Protein AF-A0A7H0VIJ6-F1 (afdb_monomer_lite)

pLDDT: mean 88.44, std 11.98, range [42.91, 98.0]

Organism: NCBI:txid2761580

InterPro domains:
  IPR023198 Phosphoglycolate phosphatase-like, domain 2 [G3DSA:1.10.150.240] (18-83)
  IPR023214 HAD superfamily [G3DSA:3.40.50.1000] (10-163)
  IPR036412 HAD-like superfamily [SSF56784] (1-146)

Sequence (219 aa):
MTRLTIFSLDTVIRYSETNLRKLLFQLISEREGISMESDPAPEIRNFQALLNHIFQKEIKKELSEENLAAYQKAFKKAVKKNYLDDEDAFEVRPGVQSLFGQMEKEKKWKFGIASDLWEEATQFLLQACGVFSKDKLTICAETAPDRNAQMEILVSRAQKKDQGLKIYIVCLNGEKPELKRDFKIIRPKASDKESNYYVYPRFNELFKIKKKNKKRSSK

Foldseek 3Di:
DFEEEEEELCLFKPADLVVLVVLLQVVCCVPQVDHDPDQPCPPQLQPVLSVQCCCVPPVVHGQDPVNVVVSLVSSLVSLVVVCVVPVNNMEGAACNQVLQVVQVVDPRYAYEYEYSHDDSNSVVRCVSNPNDDDRYHYFGSVRDVDRLRSVVVSVVVSDDPPDDYEYEYEDEPPDDRDYPDDYHYQYFDADPVDNSHGHHDHNCVRVVPDPPPPPPPDD

Secondary structure (DSSP, 8-state):
-EEEEEEEGGGTEE--HHHHHHHHHHHHHHHH----SS-S-TT---HHHHHHHHIIIII-S---HHHHHHHHHHHHHHHHHHHHH-GGGSEEPTTHHHHHHHHTT-TTEEEEEE-SS-HHHHHHHHHHTT---SS-EEE-GGGSSSHHHHHHHHHHHH-BTTB-EEEEEE--TT-----SS-EEEE-PEEETTEEEEEEPPPHHHHTT-----------

Structure (mmCIF, N/CA/C/O backbone):
data_AF-A0A7H0VIJ6-F1
#
_entry.id   AF-A0A7H0VIJ6-F1
#
loop_
_atom_site.group_PDB
_atom_site.id
_atom_site.type_symbol
_atom_site.label_atom_id
_atom_site.label_alt_id
_atom_site.label_comp_id
_atom_site.label_asym_id
_atom_site.label_entity_id
_atom_site.label_seq_id
_atom_site.pdbx_PDB_ins_code
_atom_site.Cartn_x
_atom_site.Cartn_y
_atom_site.Cartn_z
_atom_site.occupancy
_atom_site.B_iso_or_equiv
_atom_site.auth_seq_id
_atom_site.auth_comp_id
_atom_site.auth_asym_id
_atom_site.auth_atom_id
_atom_site.pdbx_PDB_model_num
ATOM 1 N N . MET A 1 1 ? -7.109 3.597 27.516 1.00 84.25 1 MET A N 1
ATOM 2 C CA . MET A 1 1 ? -6.317 2.871 26.505 1.00 84.25 1 MET A CA 1
ATOM 3 C C . MET A 1 1 ? -6.916 3.114 25.125 1.00 84.25 1 MET A C 1
ATOM 5 O O . MET A 1 1 ? -8.112 2.894 24.951 1.00 84.25 1 MET A O 1
ATOM 9 N N . THR A 1 2 ? -6.117 3.646 24.199 1.00 91.06 2 THR A N 1
ATOM 10 C CA . THR A 1 2 ? -6.459 3.801 22.770 1.00 91.06 2 THR A CA 1
ATOM 11 C C . THR A 1 2 ? -6.176 2.494 22.046 1.00 91.06 2 THR A C 1
ATOM 13 O O . THR A 1 2 ? -5.306 1.732 22.468 1.00 91.06 2 THR A O 1
ATOM 16 N N . ARG A 1 3 ? -6.889 2.231 20.956 1.00 94.31 3 ARG A N 1
ATOM 17 C CA . ARG A 1 3 ? -6.595 1.131 20.038 1.00 94.31 3 ARG A CA 1
ATOM 18 C C . ARG A 1 3 ? -6.216 1.695 18.678 1.00 94.31 3 ARG A C 1
ATOM 20 O O . ARG A 1 3 ? -6.838 2.657 18.238 1.00 94.31 3 ARG A O 1
ATOM 27 N N . LEU A 1 4 ? -5.212 1.099 18.050 1.00 96.00 4 LEU A N 1
ATOM 28 C CA . LEU A 1 4 ? -4.840 1.355 16.665 1.00 96.00 4 LEU A CA 1
ATOM 29 C C . LEU A 1 4 ? -4.929 0.043 15.892 1.00 96.00 4 LEU A C 1
ATOM 31 O O . LEU A 1 4 ? -4.354 -0.955 16.323 1.00 96.00 4 LEU A O 1
ATOM 35 N N . THR A 1 5 ? -5.623 0.055 14.760 1.00 96.69 5 THR A N 1
ATOM 36 C CA . THR A 1 5 ? -5.584 -1.040 13.787 1.00 96.69 5 THR A CA 1
ATOM 37 C C . THR A 1 5 ? -4.904 -0.566 12.511 1.00 96.69 5 THR A C 1
ATOM 39 O O . THR A 1 5 ? -5.356 0.392 11.892 1.00 96.69 5 THR A O 1
ATOM 42 N N . ILE A 1 6 ? -3.814 -1.221 12.133 1.00 97.44 6 ILE A N 1
ATOM 43 C CA . ILE A 1 6 ? -3.060 -0.935 10.914 1.00 97.44 6 ILE A CA 1
ATOM 44 C C . ILE A 1 6 ? -3.367 -2.031 9.901 1.00 97.44 6 ILE A C 1
ATOM 46 O O . ILE A 1 6 ? -3.278 -3.206 10.243 1.00 97.44 6 ILE A O 1
ATOM 50 N N . PHE A 1 7 ? -3.730 -1.651 8.682 1.00 96.50 7 PHE A N 1
ATOM 51 C CA . PHE A 1 7 ? -4.006 -2.563 7.577 1.00 96.50 7 PHE A CA 1
ATOM 52 C C . PHE A 1 7 ? -2.908 -2.437 6.522 1.00 96.50 7 PHE A C 1
ATOM 54 O O . PHE A 1 7 ? -2.634 -1.327 6.068 1.00 96.50 7 PHE A O 1
ATOM 61 N N . SER A 1 8 ? -2.315 -3.546 6.086 1.00 95.19 8 SER A N 1
ATOM 62 C CA . SER A 1 8 ? -1.605 -3.558 4.799 1.00 95.19 8 SER A CA 1
ATOM 63 C C . SER A 1 8 ? -2.627 -3.319 3.675 1.00 95.19 8 SER A C 1
ATOM 65 O O . SER A 1 8 ? -3.755 -3.819 3.767 1.00 95.19 8 SER A O 1
ATOM 67 N N . LEU A 1 9 ? -2.286 -2.552 2.631 1.00 95.19 9 LEU A N 1
ATOM 68 C CA . LEU A 1 9 ? -3.230 -2.234 1.542 1.00 95.19 9 LEU A CA 1
ATOM 69 C C . LEU A 1 9 ? -3.827 -3.497 0.899 1.00 95.19 9 LEU A C 1
ATOM 71 O O . LEU A 1 9 ? -5.027 -3.539 0.638 1.00 95.19 9 LEU A O 1
ATOM 75 N N . ASP A 1 10 ? -3.019 -4.541 0.723 1.00 91.88 10 ASP A N 1
ATOM 76 C CA . ASP A 1 10 ? -3.413 -5.853 0.190 1.00 91.88 10 ASP A CA 1
ATOM 77 C C . ASP A 1 10 ? -4.420 -6.616 1.066 1.00 91.88 10 ASP A C 1
ATOM 79 O O . ASP A 1 10 ? -5.015 -7.597 0.620 1.00 91.88 10 ASP A O 1
ATOM 83 N N . THR A 1 11 ? -4.670 -6.171 2.299 1.00 92.69 11 THR A N 1
ATOM 84 C CA . THR A 1 11 ? -5.756 -6.672 3.155 1.00 92.69 11 THR A CA 1
ATOM 85 C C . THR A 1 11 ? -7.039 -5.858 3.011 1.00 92.69 11 THR A C 1
ATOM 87 O O . THR A 1 11 ? -8.077 -6.264 3.523 1.00 92.69 11 THR A O 1
ATOM 90 N N . VAL A 1 12 ? -6.993 -4.720 2.324 1.00 94.06 12 VAL A N 1
ATOM 91 C CA . VAL A 1 12 ? -8.126 -3.812 2.096 1.00 94.06 12 VAL A CA 1
ATOM 92 C C . VAL A 1 12 ? -8.637 -3.977 0.671 1.00 94.06 12 VAL A C 1
ATOM 94 O O . VAL A 1 12 ? -9.836 -4.160 0.469 1.00 94.06 12 VAL A O 1
ATOM 97 N N . ILE A 1 13 ? -7.719 -3.962 -0.294 1.00 93.19 13 ILE A N 1
ATOM 98 C CA . ILE A 1 13 ? -7.967 -4.128 -1.724 1.00 93.19 13 ILE A CA 1
ATOM 99 C C . ILE A 1 13 ? -7.254 -5.399 -2.188 1.00 93.19 13 ILE A C 1
ATOM 101 O O . ILE A 1 13 ? -6.086 -5.617 -1.870 1.00 93.19 13 ILE A O 1
ATOM 105 N N . ARG A 1 14 ? -7.951 -6.250 -2.935 1.00 90.12 14 ARG A N 1
ATOM 106 C CA . ARG A 1 14 ? -7.358 -7.347 -3.696 1.00 90.12 14 ARG A CA 1
ATOM 107 C C . ARG A 1 14 ? -6.701 -6.756 -4.939 1.00 90.12 14 ARG A C 1
ATOM 109 O O . ARG A 1 14 ? -7.362 -6.057 -5.695 1.00 90.12 14 ARG A O 1
ATOM 116 N N . TYR A 1 15 ? -5.424 -7.056 -5.141 1.00 90.12 15 TYR A N 1
ATOM 117 C CA . TYR A 1 15 ? -4.679 -6.722 -6.351 1.00 90.12 15 TYR A CA 1
ATOM 118 C C . TYR A 1 15 ? -3.536 -7.720 -6.557 1.00 90.12 15 TYR A C 1
ATOM 120 O O . TYR A 1 15 ? -3.105 -8.386 -5.613 1.00 90.12 15 TYR A O 1
ATOM 128 N N . SER A 1 16 ? -3.027 -7.809 -7.786 1.00 90.38 16 SER A N 1
ATOM 129 C CA . SER A 1 16 ? -1.817 -8.574 -8.104 1.00 90.38 16 SER A CA 1
ATOM 130 C C . SER A 1 16 ? -0.584 -7.678 -7.977 1.00 90.38 16 SER A C 1
ATOM 132 O O . SER A 1 16 ? -0.382 -6.784 -8.802 1.00 90.38 16 SER A O 1
ATOM 134 N N . GLU A 1 17 ? 0.253 -7.905 -6.955 1.00 90.62 17 GLU A N 1
ATOM 135 C CA . GLU A 1 17 ? 1.523 -7.172 -6.796 1.00 90.62 17 GLU A CA 1
ATOM 136 C C . GLU A 1 17 ? 2.413 -7.356 -8.033 1.00 90.62 17 GLU A C 1
ATOM 138 O O . GLU A 1 17 ? 2.972 -6.389 -8.543 1.00 90.62 17 GLU A O 1
ATOM 143 N N . THR A 1 18 ? 2.457 -8.572 -8.585 1.00 91.69 18 THR A N 1
ATOM 144 C CA . THR A 1 18 ? 3.180 -8.877 -9.823 1.00 91.69 18 THR A CA 1
ATOM 145 C C . THR A 1 18 ? 2.701 -8.022 -10.996 1.00 91.69 18 THR A C 1
ATOM 147 O O . THR A 1 18 ? 3.527 -7.501 -11.739 1.00 91.69 18 THR A O 1
ATOM 150 N N . ASN A 1 19 ? 1.388 -7.833 -11.167 1.00 92.62 19 ASN A N 1
ATOM 151 C CA . ASN A 1 19 ? 0.872 -6.995 -12.255 1.00 92.62 19 ASN A CA 1
ATOM 152 C C . ASN A 1 19 ? 1.215 -5.519 -12.028 1.00 92.62 19 ASN A C 1
ATOM 154 O O . ASN A 1 19 ? 1.652 -4.852 -12.959 1.00 92.62 19 ASN A O 1
ATOM 158 N N . LEU A 1 20 ? 1.095 -5.017 -10.795 1.00 95.00 20 LEU A N 1
ATOM 159 C CA . LEU A 1 20 ? 1.480 -3.638 -10.479 1.00 95.00 20 LEU A CA 1
ATOM 160 C C . LEU A 1 20 ? 2.973 -3.384 -10.725 1.00 95.00 20 LEU A C 1
ATOM 162 O O . LEU A 1 20 ? 3.330 -2.354 -11.292 1.00 95.00 20 LEU A O 1
ATOM 166 N N . ARG A 1 21 ? 3.845 -4.328 -10.364 1.00 95.94 21 ARG A N 1
ATOM 167 C CA . ARG A 1 21 ? 5.279 -4.240 -10.672 1.00 95.94 21 ARG A CA 1
ATOM 168 C C . ARG A 1 21 ? 5.540 -4.243 -12.175 1.00 95.94 21 ARG A C 1
ATOM 170 O O . ARG A 1 21 ? 6.302 -3.409 -12.650 1.00 95.94 21 ARG A O 1
ATOM 177 N N . LYS A 1 22 ? 4.844 -5.090 -12.945 1.00 95.12 22 LYS A N 1
ATOM 178 C CA . LYS A 1 22 ? 4.931 -5.076 -14.417 1.00 95.12 22 LYS A CA 1
ATOM 179 C C . LYS A 1 22 ? 4.585 -3.708 -15.005 1.00 95.12 22 LYS A C 1
ATOM 181 O O . LYS A 1 22 ? 5.292 -3.262 -15.900 1.00 95.12 22 LYS A O 1
ATOM 186 N N . LEU A 1 23 ? 3.567 -3.018 -14.482 1.00 95.81 23 LEU A N 1
ATOM 187 C CA . LEU A 1 23 ? 3.239 -1.656 -14.925 1.00 95.81 23 LEU A CA 1
ATOM 188 C C . LEU A 1 23 ? 4.392 -0.677 -14.662 1.00 95.81 23 LEU A C 1
ATOM 190 O O . LEU A 1 23 ? 4.718 0.131 -15.526 1.00 95.81 23 LEU A O 1
ATOM 194 N N . LEU A 1 24 ? 5.035 -0.751 -13.491 1.00 96.81 24 LEU A N 1
ATOM 195 C CA . LEU A 1 24 ? 6.213 0.072 -13.196 1.00 96.81 24 LEU A CA 1
ATOM 196 C C . LEU A 1 24 ? 7.368 -0.242 -14.157 1.00 96.81 24 LEU A C 1
ATOM 198 O O . LEU A 1 24 ? 8.011 0.669 -14.672 1.00 96.81 24 LEU A O 1
ATOM 202 N N . PHE A 1 25 ? 7.612 -1.523 -14.422 1.00 96.50 25 PHE A N 1
ATOM 203 C CA . PHE A 1 25 ? 8.710 -1.965 -15.277 1.00 96.50 25 PHE A CA 1
ATOM 204 C C . PHE A 1 25 ? 8.507 -1.585 -16.742 1.00 96.50 25 PHE A C 1
ATOM 206 O O . PHE A 1 25 ? 9.451 -1.143 -17.392 1.00 96.50 25 PHE A O 1
ATOM 213 N N . GLN A 1 26 ? 7.271 -1.659 -17.237 1.00 95.44 26 GLN A N 1
ATOM 214 C CA . GLN A 1 26 ? 6.906 -1.143 -18.555 1.00 95.44 26 GLN A CA 1
ATOM 215 C C . GLN A 1 26 ? 7.184 0.358 -18.660 1.00 95.44 26 GLN A C 1
ATOM 217 O O . GLN A 1 26 ? 7.812 0.791 -19.618 1.00 95.44 26 GLN A O 1
ATOM 222 N N . LEU A 1 27 ? 6.813 1.144 -17.645 1.00 95.69 27 LEU A N 1
ATOM 223 C CA . LEU A 1 27 ? 7.076 2.586 -17.639 1.00 95.69 27 LEU A CA 1
ATOM 224 C C . LEU A 1 27 ? 8.568 2.922 -17.654 1.00 95.69 27 LEU A C 1
ATOM 226 O O . LEU A 1 27 ? 8.968 3.877 -18.317 1.00 95.69 27 LEU A O 1
ATOM 230 N N . ILE A 1 28 ? 9.384 2.165 -16.920 1.00 95.56 28 ILE A N 1
ATOM 231 C CA . ILE A 1 28 ? 10.844 2.323 -16.940 1.00 95.56 28 ILE A CA 1
ATOM 232 C C . ILE A 1 28 ? 11.388 1.961 -18.325 1.00 95.56 28 ILE A C 1
ATOM 234 O O . ILE A 1 28 ? 12.204 2.700 -18.868 1.00 95.56 28 ILE A O 1
ATOM 238 N N . SER A 1 29 ? 10.891 0.883 -18.933 1.00 94.69 29 SER A N 1
ATOM 239 C CA . SER A 1 29 ? 11.299 0.478 -20.278 1.00 94.69 29 SER A CA 1
ATOM 240 C C . SER A 1 29 ? 10.965 1.525 -21.337 1.00 94.69 29 SER A C 1
ATOM 242 O O . SER A 1 29 ? 11.825 1.888 -22.135 1.00 94.69 29 SER A O 1
ATOM 244 N N . GLU A 1 30 ? 9.760 2.091 -21.289 1.00 94.31 30 GLU A N 1
ATOM 245 C CA . GLU A 1 30 ? 9.316 3.146 -22.205 1.00 94.31 30 GLU A CA 1
ATOM 246 C C . GLU A 1 30 ? 10.123 4.445 -22.063 1.00 94.31 30 GLU A C 1
ATOM 248 O O . GLU A 1 30 ? 10.333 5.153 -23.047 1.00 94.31 30 GLU A O 1
ATOM 253 N N . ARG A 1 31 ? 10.552 4.786 -20.843 1.00 94.12 31 ARG A N 1
ATOM 254 C CA . ARG A 1 31 ? 11.217 6.066 -20.546 1.00 94.12 31 ARG A CA 1
ATOM 255 C C . ARG A 1 31 ? 12.730 6.011 -20.671 1.00 94.12 31 ARG A C 1
ATOM 257 O O . ARG A 1 31 ? 13.328 6.966 -21.154 1.00 94.12 31 ARG A O 1
ATOM 264 N N . GLU A 1 32 ? 13.335 4.915 -20.231 1.00 94.00 32 GLU A N 1
ATOM 265 C CA . GLU A 1 32 ? 14.791 4.765 -20.158 1.00 94.00 32 GLU A CA 1
ATOM 266 C C . GLU A 1 32 ? 15.343 3.856 -21.262 1.00 94.00 32 GLU A C 1
ATOM 268 O O . GLU A 1 32 ? 16.558 3.766 -21.428 1.00 94.00 32 GLU A O 1
ATOM 273 N N . GLY A 1 33 ? 14.478 3.168 -22.017 1.00 90.12 33 GLY A N 1
ATOM 274 C CA . GLY A 1 33 ? 14.886 2.240 -23.075 1.00 90.12 33 GLY A CA 1
ATOM 275 C C . GLY A 1 33 ? 15.501 0.936 -22.558 1.00 90.12 33 GLY A C 1
ATOM 276 O O . GLY A 1 33 ? 16.167 0.234 -23.316 1.00 90.12 33 GLY A O 1
ATOM 277 N N . ILE A 1 34 ? 15.306 0.608 -21.276 1.00 88.19 34 ILE A N 1
ATOM 278 C CA . ILE A 1 34 ? 15.852 -0.599 -20.642 1.00 88.19 34 ILE A CA 1
ATOM 279 C C . ILE A 1 34 ? 14.750 -1.648 -20.502 1.00 88.19 34 ILE A C 1
ATOM 281 O O . ILE A 1 34 ? 13.733 -1.414 -19.855 1.00 88.19 34 ILE A O 1
ATOM 285 N N . SER A 1 35 ? 14.943 -2.824 -21.095 1.00 87.38 35 SER A N 1
ATOM 286 C CA . SER A 1 35 ? 14.036 -3.954 -20.875 1.00 87.38 35 SER A CA 1
ATOM 287 C C . SER A 1 35 ? 14.266 -4.555 -19.489 1.00 87.38 35 SER A C 1
ATOM 289 O O . SER A 1 35 ? 15.403 -4.838 -19.120 1.00 87.38 35 SER A O 1
ATOM 291 N N . MET A 1 36 ? 13.188 -4.782 -18.739 1.00 86.56 36 MET A N 1
ATOM 292 C CA . MET A 1 36 ? 13.225 -5.545 -17.491 1.00 86.56 36 MET A CA 1
ATOM 293 C C . MET A 1 36 ? 12.440 -6.840 -17.671 1.00 86.56 36 MET A C 1
ATOM 295 O O . MET A 1 36 ? 11.224 -6.885 -17.485 1.00 86.56 36 MET A O 1
ATOM 299 N N . GLU A 1 37 ? 13.156 -7.891 -18.075 1.00 80.69 37 GLU A N 1
ATOM 300 C CA . GLU A 1 37 ? 12.588 -9.226 -18.307 1.00 80.69 37 GLU A CA 1
ATOM 301 C C . GLU A 1 37 ? 12.214 -9.939 -16.999 1.00 80.69 37 GLU A C 1
ATOM 303 O O . GLU A 1 37 ? 11.298 -10.762 -16.968 1.00 80.69 37 GLU A O 1
ATOM 308 N N . SER A 1 38 ? 12.891 -9.590 -15.904 1.00 87.25 38 SER A N 1
ATOM 309 C CA . SER A 1 38 ? 12.652 -10.116 -14.562 1.00 87.25 38 SER A CA 1
ATOM 310 C C . SER A 1 38 ? 12.634 -9.000 -13.526 1.00 87.25 38 SER A C 1
ATOM 312 O O . SER A 1 38 ? 13.236 -7.949 -13.727 1.00 87.25 38 SER A O 1
ATOM 314 N N . ASP A 1 39 ? 11.974 -9.256 -12.397 1.00 92.69 39 ASP A N 1
ATOM 315 C CA . ASP A 1 39 ? 12.001 -8.365 -11.238 1.00 92.69 39 ASP A CA 1
ATOM 316 C C . ASP A 1 39 ? 13.411 -8.346 -10.622 1.00 92.69 39 ASP A C 1
ATOM 318 O O . ASP A 1 39 ? 13.849 -9.386 -10.121 1.00 92.69 39 ASP A O 1
ATOM 322 N N . PRO A 1 40 ? 14.137 -7.212 -10.673 1.00 91.69 40 PRO A N 1
ATOM 323 C CA . PRO A 1 40 ? 15.517 -7.150 -10.199 1.00 91.69 40 PRO A CA 1
ATOM 324 C C . PRO A 1 40 ? 15.622 -7.152 -8.669 1.00 91.69 40 PRO A C 1
ATOM 326 O O . PRO A 1 40 ? 16.690 -7.444 -8.138 1.00 91.69 40 PRO A O 1
ATOM 329 N N . ALA A 1 41 ? 14.535 -6.829 -7.959 1.00 94.25 41 ALA A N 1
ATOM 330 C CA . ALA A 1 41 ? 14.514 -6.739 -6.502 1.00 94.25 41 ALA A CA 1
ATOM 331 C C . ALA A 1 41 ? 13.141 -7.178 -5.947 1.00 94.25 41 ALA A C 1
ATOM 333 O O . ALA A 1 41 ? 12.353 -6.352 -5.453 1.00 94.25 41 ALA A O 1
ATOM 334 N N . PRO A 1 42 ? 12.814 -8.484 -6.029 1.00 92.94 42 PRO A N 1
ATOM 335 C CA . PRO A 1 42 ? 11.522 -9.020 -5.596 1.00 92.94 42 PRO A CA 1
ATOM 336 C C . PRO A 1 42 ? 11.262 -8.831 -4.092 1.00 92.94 42 PRO A C 1
ATOM 338 O O . PRO A 1 42 ? 10.113 -8.788 -3.656 1.00 92.94 42 PRO A O 1
ATOM 341 N N . GLU A 1 43 ? 12.310 -8.680 -3.284 1.00 92.38 43 GLU A N 1
ATOM 342 C CA . GLU A 1 43 ? 12.228 -8.413 -1.850 1.00 92.38 43 GLU A CA 1
ATOM 343 C C . GLU A 1 43 ? 11.840 -6.963 -1.516 1.00 92.38 43 GLU A C 1
ATOM 345 O O . GLU A 1 43 ? 11.273 -6.705 -0.449 1.00 92.38 43 GLU A O 1
ATOM 350 N N . ILE A 1 44 ? 12.096 -6.008 -2.418 1.00 95.25 44 ILE A N 1
ATOM 351 C CA . ILE A 1 44 ? 11.786 -4.591 -2.196 1.00 95.25 44 ILE A CA 1
ATOM 352 C C . ILE A 1 44 ? 10.339 -4.338 -2.592 1.00 95.25 44 ILE A C 1
ATOM 354 O O . ILE A 1 44 ? 10.030 -4.126 -3.760 1.00 95.25 44 ILE A O 1
ATOM 358 N N . ARG A 1 45 ? 9.425 -4.373 -1.619 1.00 93.44 45 ARG A N 1
ATOM 359 C CA . ARG A 1 45 ? 7.992 -4.149 -1.881 1.00 93.44 45 ARG A CA 1
ATOM 360 C C . ARG A 1 45 ? 7.622 -2.686 -2.098 1.00 93.44 45 ARG A C 1
ATOM 362 O O . ARG A 1 45 ? 6.773 -2.397 -2.930 1.00 93.44 45 ARG A O 1
ATOM 369 N N . ASN A 1 46 ? 8.253 -1.767 -1.368 1.00 97.12 46 ASN A N 1
ATOM 370 C CA . ASN A 1 46 ? 7.979 -0.334 -1.459 1.00 97.12 46 ASN A CA 1
ATOM 371 C C . ASN A 1 46 ? 8.391 0.216 -2.841 1.00 97.12 46 ASN A C 1
ATOM 373 O O . ASN A 1 46 ? 9.561 0.152 -3.210 1.00 97.12 46 ASN A O 1
ATOM 377 N N . PHE A 1 47 ? 7.442 0.790 -3.589 1.00 97.38 47 PHE A N 1
ATOM 378 C CA . PHE A 1 47 ? 7.642 1.225 -4.978 1.00 97.38 47 PHE A CA 1
ATOM 379 C C . PHE A 1 47 ? 8.612 2.406 -5.110 1.00 97.38 47 PHE A C 1
ATOM 381 O O . PHE A 1 47 ? 9.323 2.501 -6.110 1.00 97.38 47 PHE A O 1
ATOM 388 N N . GLN A 1 48 ? 8.695 3.277 -4.100 1.00 97.50 48 GLN A N 1
ATOM 389 C CA . GLN A 1 48 ? 9.691 4.349 -4.060 1.00 97.50 48 GLN A CA 1
ATOM 390 C C . GLN A 1 48 ? 11.098 3.760 -3.923 1.00 97.50 48 GLN A C 1
ATOM 392 O O . GLN A 1 48 ? 12.006 4.134 -4.665 1.00 97.50 48 GLN A O 1
ATOM 397 N N . ALA A 1 49 ? 11.272 2.822 -2.989 1.00 97.00 49 ALA A N 1
ATOM 398 C CA . ALA A 1 49 ? 12.547 2.151 -2.764 1.00 97.00 49 ALA A CA 1
ATOM 399 C C . ALA A 1 49 ? 12.962 1.297 -3.973 1.00 97.00 49 ALA A C 1
ATOM 401 O O . ALA A 1 49 ? 14.127 1.327 -4.361 1.00 97.00 49 ALA A O 1
ATOM 402 N N . LEU A 1 50 ? 12.013 0.596 -4.600 1.00 97.19 50 LEU A N 1
ATOM 403 C CA . LEU A 1 50 ? 12.245 -0.214 -5.796 1.00 97.19 50 LEU A CA 1
ATOM 404 C C . LEU A 1 50 ? 12.708 0.649 -6.973 1.00 97.19 50 LEU A C 1
ATOM 406 O O . LEU A 1 50 ? 13.716 0.336 -7.601 1.00 97.19 50 LEU A O 1
ATOM 410 N N . LEU A 1 51 ? 12.024 1.767 -7.238 1.00 96.88 51 LEU A N 1
ATOM 411 C CA . LEU A 1 51 ? 12.429 2.689 -8.299 1.00 96.88 51 LEU A CA 1
ATOM 412 C C . LEU A 1 51 ? 13.833 3.252 -8.041 1.00 96.88 51 LEU A C 1
ATOM 414 O O . LEU A 1 51 ? 14.672 3.236 -8.939 1.00 96.88 51 LEU A O 1
ATOM 418 N N . ASN A 1 52 ? 14.115 3.685 -6.808 1.00 96.25 52 ASN A N 1
ATOM 419 C CA . ASN A 1 52 ? 15.443 4.167 -6.426 1.00 96.25 52 ASN A CA 1
ATOM 420 C C . ASN A 1 52 ? 16.520 3.087 -6.618 1.00 96.25 52 ASN A C 1
ATOM 422 O O . ASN A 1 52 ? 17.597 3.380 -7.133 1.00 96.25 52 ASN A O 1
ATOM 426 N N . HIS A 1 53 ? 16.228 1.840 -6.236 1.00 95.56 53 HIS A N 1
ATOM 427 C CA . HIS A 1 53 ? 17.138 0.712 -6.410 1.00 95.56 53 HIS A CA 1
ATOM 428 C C . HIS A 1 53 ? 17.467 0.481 -7.888 1.00 95.56 53 HIS A C 1
ATOM 430 O O . HIS A 1 53 ? 18.640 0.393 -8.246 1.00 95.56 53 HIS A O 1
ATOM 436 N N . ILE A 1 54 ? 16.452 0.461 -8.756 1.00 95.56 54 ILE A N 1
ATOM 437 C CA . ILE A 1 54 ? 16.627 0.281 -10.203 1.00 95.56 54 ILE A CA 1
ATOM 438 C C . ILE A 1 54 ? 17.451 1.429 -10.800 1.00 95.56 54 ILE A C 1
ATOM 440 O O . ILE A 1 54 ? 18.375 1.189 -11.577 1.00 95.56 54 ILE A O 1
ATOM 444 N N . PHE A 1 55 ? 17.181 2.673 -10.397 1.00 95.75 55 PHE A N 1
ATOM 445 C CA . PHE A 1 55 ? 17.952 3.831 -10.855 1.00 95.75 55 PHE A CA 1
ATOM 446 C C . PHE A 1 55 ? 19.434 3.735 -10.474 1.00 95.75 55 PHE A C 1
ATOM 448 O O . PHE A 1 55 ? 20.311 3.973 -11.306 1.00 95.75 55 PHE A O 1
ATOM 455 N N . GLN A 1 56 ? 19.719 3.304 -9.246 1.00 94.56 56 GLN A N 1
ATOM 456 C CA . GLN A 1 56 ? 21.086 3.157 -8.755 1.00 94.56 56 GLN A CA 1
ATOM 457 C C . GLN A 1 56 ? 21.830 1.964 -9.369 1.00 94.56 56 GLN A C 1
ATOM 459 O O . GLN A 1 56 ? 23.024 2.077 -9.650 1.00 94.56 56 GLN A O 1
ATOM 464 N N . LYS A 1 57 ? 21.165 0.816 -9.538 1.00 93.81 57 LYS A N 1
ATOM 465 C CA . LYS A 1 57 ? 21.813 -0.449 -9.922 1.00 93.81 57 LYS A CA 1
ATOM 466 C C . LYS A 1 57 ? 21.801 -0.709 -11.423 1.00 93.81 57 LYS A C 1
ATOM 468 O O . LYS A 1 57 ? 22.847 -1.051 -11.973 1.00 93.81 57 LYS A O 1
ATOM 473 N N . GLU A 1 58 ? 20.665 -0.478 -12.073 1.00 92.00 58 GLU A N 1
ATOM 474 C CA . GLU A 1 58 ? 20.458 -0.822 -13.483 1.00 92.00 58 GLU A CA 1
ATOM 475 C C . GLU A 1 58 ? 20.718 0.376 -14.399 1.00 92.00 58 GLU A C 1
ATOM 477 O O . GLU A 1 58 ? 21.523 0.300 -15.326 1.00 92.00 58 GLU A O 1
ATOM 482 N N . ILE A 1 59 ? 20.095 1.522 -14.106 1.00 92.12 59 ILE A N 1
ATOM 483 C CA . ILE A 1 59 ? 20.205 2.730 -14.946 1.00 92.12 59 ILE A CA 1
ATOM 484 C C . ILE A 1 59 ? 21.521 3.482 -14.677 1.00 92.12 59 ILE A C 1
ATOM 486 O O . ILE A 1 59 ? 22.018 4.199 -15.547 1.00 92.12 59 ILE A O 1
ATOM 490 N N . LYS A 1 60 ? 22.107 3.301 -13.484 1.00 92.38 60 LYS A N 1
ATOM 491 C CA . LYS A 1 60 ? 23.329 3.974 -13.004 1.00 92.38 60 LYS A CA 1
ATOM 492 C C . LYS A 1 60 ? 23.215 5.502 -13.038 1.00 92.38 60 LYS A C 1
ATOM 494 O O . LYS A 1 60 ? 24.151 6.200 -13.429 1.00 92.38 60 LYS A O 1
ATOM 499 N N . LYS A 1 61 ? 22.055 6.020 -12.631 1.00 91.06 61 LYS A N 1
ATOM 500 C CA . LYS A 1 61 ? 21.763 7.456 -12.528 1.00 91.06 61 LYS A CA 1
ATOM 501 C C . LYS A 1 61 ? 21.059 7.761 -11.214 1.00 91.06 61 LYS A C 1
ATOM 503 O O . LYS A 1 61 ? 20.357 6.918 -10.661 1.00 91.06 61 LYS A O 1
ATOM 508 N N . GLU A 1 62 ? 21.203 8.991 -10.740 1.00 90.88 62 GLU A N 1
ATOM 509 C CA . GLU A 1 62 ? 20.356 9.487 -9.660 1.00 90.88 62 GLU A CA 1
ATOM 510 C C . GLU A 1 62 ? 18.954 9.807 -10.182 1.00 90.88 62 GLU A C 1
ATOM 512 O O . GLU A 1 62 ? 18.777 10.346 -11.279 1.00 90.88 62 GLU A O 1
ATOM 517 N N . LEU A 1 63 ? 17.946 9.467 -9.381 1.00 93.62 63 LEU A N 1
ATOM 518 C CA . LEU A 1 63 ? 16.563 9.819 -9.660 1.00 93.62 63 LEU A CA 1
ATOM 519 C C . LEU A 1 63 ? 16.297 11.238 -9.147 1.00 93.62 63 LEU A C 1
ATOM 521 O O . LEU A 1 63 ? 16.221 11.455 -7.939 1.00 93.62 63 LEU A O 1
ATOM 525 N N . SER A 1 64 ? 16.144 12.197 -10.061 1.00 93.94 64 SER A N 1
ATOM 526 C CA . SER A 1 64 ? 15.750 13.563 -9.703 1.00 93.94 64 SER A CA 1
ATOM 527 C C . SER A 1 64 ? 14.301 13.622 -9.207 1.00 93.94 64 SER A C 1
ATOM 529 O O . SER A 1 64 ? 13.471 12.782 -9.563 1.00 93.94 64 SER A O 1
ATOM 531 N N . GLU A 1 65 ? 13.971 14.653 -8.426 1.00 94.25 65 GLU A N 1
ATOM 532 C CA . GLU A 1 65 ? 12.603 14.876 -7.935 1.00 94.25 65 GLU A CA 1
ATOM 533 C C . GLU A 1 65 ? 11.593 15.052 -9.081 1.00 94.25 65 GLU A C 1
ATOM 535 O O . GLU A 1 65 ? 10.492 14.502 -9.033 1.00 94.25 65 GLU A O 1
ATOM 540 N N . GLU A 1 66 ? 11.981 15.753 -10.150 1.00 93.88 66 GLU A N 1
ATOM 541 C CA . GLU A 1 66 ? 11.144 15.933 -11.343 1.00 93.88 66 GLU A CA 1
ATOM 542 C C . GLU A 1 66 ? 10.854 14.599 -12.042 1.00 93.88 66 GLU A C 1
ATOM 544 O O . GLU A 1 66 ? 9.705 14.309 -12.395 1.00 93.88 66 GLU A O 1
ATOM 549 N N . ASN A 1 67 ? 11.878 13.751 -12.194 1.00 93.75 67 ASN A N 1
ATOM 550 C CA . ASN A 1 67 ? 11.712 12.425 -12.778 1.00 93.75 67 ASN A CA 1
ATOM 551 C C . ASN A 1 67 ? 10.835 11.547 -11.888 1.00 93.75 67 ASN A C 1
ATOM 553 O O . ASN A 1 67 ? 9.920 10.894 -12.391 1.00 93.75 67 ASN A O 1
ATOM 557 N N . LEU A 1 68 ? 11.054 11.573 -10.573 1.00 95.81 68 LEU A N 1
ATOM 558 C CA . LEU A 1 68 ? 10.229 10.847 -9.617 1.00 95.81 68 LEU A CA 1
ATOM 559 C C . LEU A 1 68 ? 8.750 11.240 -9.738 1.00 95.81 68 LEU A C 1
ATOM 561 O O . LEU A 1 68 ? 7.895 10.36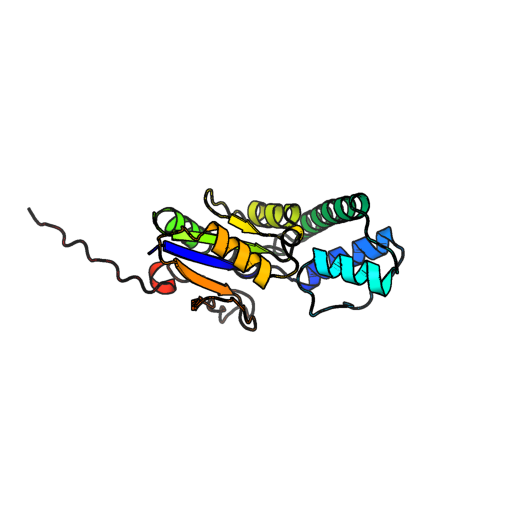7 -9.901 1.00 95.81 68 LEU A O 1
ATOM 565 N N . ALA A 1 69 ? 8.442 12.537 -9.729 1.00 96.00 69 ALA A N 1
ATOM 566 C CA . ALA A 1 69 ? 7.074 13.026 -9.884 1.00 96.00 69 ALA A CA 1
ATOM 567 C C . ALA A 1 69 ? 6.455 12.573 -11.222 1.00 96.00 69 ALA A C 1
ATOM 569 O O . ALA A 1 69 ? 5.276 12.202 -11.294 1.00 96.00 69 ALA A O 1
ATOM 570 N N . ALA A 1 70 ? 7.254 12.537 -12.294 1.00 96.25 70 ALA A N 1
ATOM 571 C CA . ALA A 1 70 ? 6.812 12.037 -13.589 1.00 96.25 70 ALA A CA 1
ATOM 572 C C . ALA A 1 70 ? 6.492 10.529 -13.564 1.00 96.25 70 ALA A C 1
ATOM 574 O O . ALA A 1 70 ? 5.480 10.125 -14.150 1.00 96.25 70 ALA A O 1
ATOM 575 N N . TYR A 1 71 ? 7.293 9.714 -12.867 1.00 97.38 71 TYR A N 1
ATOM 576 C CA . TYR A 1 71 ? 7.026 8.285 -12.661 1.00 97.38 71 TYR A CA 1
ATOM 577 C C . TYR A 1 71 ? 5.769 8.054 -11.828 1.00 97.38 71 TYR A C 1
ATOM 579 O O . TYR A 1 71 ? 4.911 7.279 -12.244 1.00 97.38 71 TYR A O 1
ATOM 587 N N . GLN A 1 72 ? 5.594 8.771 -10.717 1.00 97.38 72 GLN A N 1
ATOM 588 C CA . GLN A 1 72 ? 4.401 8.670 -9.869 1.00 97.38 72 GLN A CA 1
ATOM 589 C C . GLN A 1 72 ? 3.116 8.951 -10.664 1.00 97.38 72 GLN A C 1
ATOM 591 O O . GLN A 1 72 ? 2.157 8.170 -10.640 1.00 97.38 72 GLN A O 1
ATOM 596 N N . LYS A 1 73 ? 3.120 10.034 -11.452 1.00 96.94 73 LYS A N 1
ATOM 597 C CA . LYS A 1 73 ? 1.990 10.423 -12.305 1.00 96.94 73 LYS A CA 1
ATOM 598 C C . LYS A 1 73 ? 1.725 9.409 -13.419 1.00 96.94 73 LYS A C 1
ATOM 600 O O . LYS A 1 73 ? 0.566 9.109 -13.714 1.00 96.94 73 LYS A O 1
ATOM 605 N N . ALA A 1 74 ? 2.774 8.902 -14.066 1.00 97.50 74 ALA A N 1
ATOM 606 C CA . ALA A 1 74 ? 2.646 7.899 -15.121 1.00 97.50 74 ALA A CA 1
ATOM 607 C C . ALA A 1 74 ? 2.146 6.558 -14.568 1.00 97.50 74 ALA A C 1
ATOM 609 O O . ALA A 1 74 ? 1.241 5.958 -15.144 1.00 97.50 74 ALA A O 1
ATOM 610 N N . PHE A 1 75 ? 2.645 6.150 -13.403 1.00 98.00 75 PHE A N 1
ATOM 611 C CA . PHE A 1 75 ? 2.228 4.934 -12.720 1.00 98.00 75 PHE A CA 1
ATOM 612 C C . PHE A 1 75 ? 0.748 4.963 -12.361 1.00 98.00 75 PHE A C 1
ATOM 614 O O . PHE A 1 75 ? 0.015 4.042 -12.703 1.00 98.00 75 PHE A O 1
ATOM 621 N N . LYS A 1 76 ? 0.255 6.064 -11.787 1.00 97.06 76 LYS A N 1
ATOM 622 C CA . LYS A 1 76 ? -1.185 6.240 -11.554 1.00 97.06 76 LYS A CA 1
ATOM 623 C C . LYS A 1 76 ? -2.011 6.093 -12.833 1.00 97.06 76 LYS A C 1
ATOM 625 O O . LYS A 1 76 ? -3.070 5.470 -12.803 1.00 97.06 76 LYS A O 1
ATOM 630 N N . LYS A 1 77 ? -1.560 6.671 -13.954 1.00 97.44 77 LYS A N 1
ATOM 631 C CA . LYS A 1 77 ? -2.254 6.525 -15.246 1.00 97.44 77 LYS A CA 1
ATOM 632 C C . LYS A 1 77 ? -2.278 5.067 -15.704 1.00 97.44 77 LYS A C 1
ATOM 634 O O . LYS A 1 77 ? -3.327 4.615 -16.149 1.00 97.44 77 LYS A O 1
ATOM 639 N N . ALA A 1 78 ? -1.169 4.346 -15.556 1.00 96.81 78 ALA A N 1
ATOM 640 C CA . ALA A 1 78 ? -1.081 2.927 -15.884 1.00 96.81 78 ALA A CA 1
ATOM 641 C C . ALA A 1 78 ? -2.008 2.079 -14.997 1.00 96.81 78 ALA A C 1
ATOM 643 O O . ALA A 1 78 ? -2.770 1.271 -15.515 1.00 96.81 78 ALA A O 1
ATOM 644 N N . VAL A 1 79 ? -2.034 2.329 -13.683 1.00 96.44 79 VAL A N 1
ATOM 645 C CA . VAL A 1 79 ? -2.962 1.672 -12.742 1.00 96.44 79 VAL A CA 1
ATOM 646 C C . VAL A 1 79 ? -4.416 1.952 -13.118 1.00 96.44 79 VAL A C 1
ATOM 648 O O . VAL A 1 79 ? -5.229 1.032 -13.161 1.00 96.44 79 VAL A O 1
ATOM 651 N N . LYS A 1 80 ? -4.752 3.206 -13.440 1.00 95.38 80 LYS A N 1
ATOM 652 C CA . LYS A 1 80 ? -6.102 3.570 -13.884 1.00 95.38 80 LYS A CA 1
ATOM 653 C C . LYS A 1 80 ? -6.483 2.873 -15.185 1.00 95.38 80 LYS A C 1
ATOM 655 O O . LYS A 1 80 ? -7.609 2.413 -15.298 1.00 95.38 80 LYS A O 1
ATOM 660 N N . LYS A 1 81 ? -5.569 2.800 -16.153 1.00 95.56 81 LYS A N 1
ATOM 661 C CA . LYS A 1 81 ? -5.801 2.077 -17.404 1.00 95.56 81 LYS A CA 1
ATOM 662 C C . LYS A 1 81 ? -6.043 0.590 -17.135 1.00 95.56 81 LYS A C 1
ATOM 664 O O . LYS A 1 81 ? -7.055 0.072 -17.572 1.00 95.56 81 LYS A O 1
ATOM 669 N N . ASN A 1 82 ? -5.194 -0.043 -16.326 1.00 94.25 82 ASN A N 1
ATOM 670 C CA . ASN A 1 82 ? -5.354 -1.445 -15.945 1.00 94.25 82 ASN A CA 1
ATOM 671 C C . ASN A 1 82 ? -6.711 -1.726 -15.277 1.00 94.25 82 ASN A C 1
ATOM 673 O O . ASN A 1 82 ? -7.302 -2.760 -15.535 1.00 94.25 82 ASN A O 1
ATOM 677 N N . TYR A 1 83 ? -7.214 -0.804 -14.451 1.00 92.00 83 TYR A N 1
ATOM 678 C CA . TYR A 1 83 ? -8.555 -0.915 -13.862 1.00 92.00 83 TYR A CA 1
ATOM 679 C C . TYR A 1 83 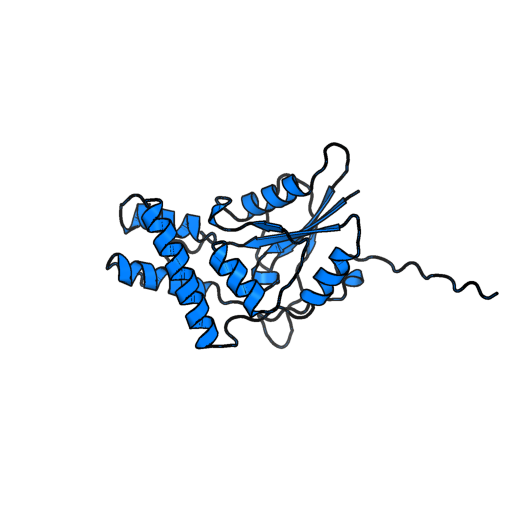? -9.691 -0.817 -14.892 1.00 92.00 83 TYR A C 1
ATOM 681 O O . TYR A 1 83 ? -10.730 -1.435 -14.716 1.00 92.00 83 TYR A O 1
ATOM 689 N N . LEU A 1 84 ? -9.523 0.000 -15.935 1.00 91.31 84 LEU A N 1
ATOM 690 C CA . LEU A 1 84 ? -10.527 0.153 -16.994 1.00 91.31 84 LEU A CA 1
ATOM 691 C C . LEU A 1 84 ? -10.507 -1.019 -17.981 1.00 91.31 84 LEU A C 1
ATOM 693 O O . LEU A 1 84 ? -11.542 -1.337 -18.557 1.00 91.31 84 LEU A O 1
ATOM 697 N N . ASP A 1 85 ? -9.336 -1.622 -18.189 1.00 92.25 85 ASP A N 1
ATOM 698 C CA . ASP A 1 85 ? -9.159 -2.773 -19.075 1.00 92.25 85 ASP A CA 1
ATOM 699 C C . ASP A 1 85 ? -9.653 -4.077 -18.412 1.00 92.25 85 ASP A C 1
ATOM 701 O O . ASP A 1 85 ? -10.151 -4.968 -19.098 1.00 92.25 85 ASP A O 1
ATOM 705 N N . ASP A 1 86 ? -9.534 -4.180 -17.085 1.00 88.31 86 ASP A N 1
ATOM 706 C CA . ASP A 1 86 ? -9.985 -5.308 -16.268 1.00 88.31 86 ASP A CA 1
ATOM 707 C C . ASP A 1 86 ? -10.602 -4.782 -14.959 1.00 88.31 86 ASP A C 1
ATOM 709 O O . ASP A 1 86 ? -9.891 -4.431 -14.011 1.00 88.31 86 ASP A O 1
ATOM 713 N N . GLU A 1 87 ? -11.937 -4.715 -14.909 1.00 76.62 87 GLU A N 1
ATOM 714 C CA . GLU A 1 87 ? -12.675 -4.223 -13.735 1.00 76.62 87 GLU A CA 1
ATOM 715 C C . GLU A 1 87 ? -12.420 -5.084 -12.482 1.00 76.62 87 GLU A C 1
ATOM 717 O O . GLU A 1 87 ? -12.467 -4.568 -11.362 1.00 76.62 87 GLU A O 1
ATOM 722 N N . ASP A 1 88 ? -12.071 -6.365 -12.658 1.00 81.94 88 ASP A N 1
ATOM 723 C CA . ASP A 1 88 ? -11.782 -7.308 -11.572 1.00 81.94 88 ASP A CA 1
ATOM 724 C C . ASP A 1 88 ? -10.323 -7.241 -11.086 1.00 81.94 88 ASP A C 1
ATOM 726 O O . ASP A 1 88 ? -9.969 -7.870 -10.072 1.00 81.94 88 ASP A O 1
ATOM 730 N N . ALA A 1 89 ? -9.475 -6.443 -11.752 1.00 85.00 89 ALA A N 1
ATOM 731 C CA . ALA A 1 89 ? -8.072 -6.259 -11.385 1.00 85.00 89 ALA A CA 1
ATOM 732 C C . ALA A 1 89 ? -7.907 -5.723 -9.957 1.00 85.00 89 ALA A C 1
ATOM 734 O O . ALA A 1 89 ? -6.907 -6.022 -9.289 1.00 85.00 89 ALA A O 1
ATOM 735 N N . PHE A 1 90 ? -8.886 -4.935 -9.496 1.00 90.38 90 PHE A N 1
ATOM 736 C CA . PHE A 1 90 ? -8.919 -4.343 -8.166 1.00 90.38 90 PHE A CA 1
ATOM 737 C C . PHE A 1 90 ? -10.304 -4.503 -7.538 1.00 90.38 90 PHE A C 1
ATOM 739 O O . PHE A 1 90 ? -11.284 -3.959 -8.030 1.00 90.38 90 PHE A O 1
ATOM 746 N N . GLU A 1 91 ? -10.377 -5.192 -6.400 1.00 90.06 91 GLU A N 1
ATOM 747 C CA . GLU A 1 91 ? -11.644 -5.404 -5.690 1.00 90.06 91 GLU A CA 1
ATOM 748 C C . GLU A 1 91 ? -11.481 -5.093 -4.201 1.00 90.06 91 GLU A C 1
ATOM 750 O O . GLU A 1 91 ? -10.510 -5.513 -3.566 1.00 90.06 91 GLU A O 1
ATOM 755 N N . VAL A 1 92 ? -12.433 -4.380 -3.596 1.00 91.44 92 VAL A N 1
ATOM 756 C CA . VAL A 1 92 ? -12.458 -4.238 -2.134 1.00 91.44 92 VAL A CA 1
ATOM 757 C C . VAL A 1 92 ? -12.691 -5.598 -1.484 1.00 91.44 92 VAL A C 1
ATOM 759 O O . VAL A 1 92 ? -13.587 -6.347 -1.863 1.00 91.44 92 VAL A O 1
ATOM 762 N N . ARG A 1 93 ? -11.920 -5.924 -0.444 1.00 89.69 93 ARG A N 1
ATOM 763 C CA . ARG A 1 93 ? -12.137 -7.187 0.264 1.00 89.69 93 ARG A CA 1
ATOM 764 C C . ARG A 1 93 ? -13.473 -7.172 1.022 1.00 89.69 93 ARG A C 1
ATOM 766 O O . ARG A 1 93 ? -13.753 -6.212 1.754 1.00 89.69 93 ARG A O 1
ATOM 773 N N . PRO A 1 94 ? -14.286 -8.240 0.935 1.00 88.06 94 PRO A N 1
ATOM 774 C CA . PRO A 1 94 ? -15.579 -8.297 1.605 1.00 88.06 94 PRO A CA 1
ATOM 775 C C . PRO A 1 94 ? -15.500 -8.010 3.102 1.00 88.06 94 PRO A C 1
ATOM 777 O O . PRO A 1 94 ? -14.689 -8.580 3.835 1.00 88.06 94 PRO A O 1
ATOM 780 N N . GLY A 1 95 ? -16.388 -7.133 3.569 1.00 87.69 95 GLY A N 1
ATOM 781 C CA . GLY A 1 95 ? -16.513 -6.766 4.980 1.00 87.69 95 GLY A CA 1
ATOM 782 C C . GLY A 1 95 ? -15.597 -5.628 5.445 1.00 87.69 95 GLY A C 1
ATOM 783 O O . GLY A 1 95 ? -15.849 -5.086 6.522 1.00 87.69 95 GLY A O 1
ATOM 784 N N . VAL A 1 96 ? -14.618 -5.189 4.642 1.00 90.88 96 VAL A N 1
ATOM 785 C CA . VAL A 1 96 ? -13.718 -4.064 4.981 1.00 90.88 96 VAL A CA 1
ATOM 786 C C . VAL A 1 96 ? -14.496 -2.784 5.275 1.00 90.88 96 VAL A C 1
ATOM 788 O O . VAL A 1 96 ? -14.318 -2.185 6.335 1.00 90.88 96 VAL A O 1
ATOM 791 N N . GLN A 1 97 ? -15.417 -2.390 4.392 1.00 90.44 97 GLN A N 1
ATOM 792 C CA . GLN A 1 97 ? -16.182 -1.152 4.568 1.00 90.44 97 GLN A CA 1
ATOM 793 C C . GLN A 1 97 ? -17.062 -1.199 5.829 1.00 90.44 97 GLN A C 1
ATOM 795 O O . GLN A 1 97 ? -17.145 -0.228 6.583 1.00 90.44 97 GLN A O 1
ATOM 800 N N . SER A 1 98 ? -17.662 -2.360 6.123 1.00 89.75 98 SER A N 1
ATOM 801 C CA . SER A 1 98 ? -18.408 -2.561 7.371 1.00 89.75 98 SER A CA 1
ATOM 802 C C . SER A 1 98 ? -17.497 -2.497 8.599 1.00 89.75 98 SER A C 1
ATOM 804 O O . SER A 1 98 ? -17.943 -2.055 9.659 1.00 89.75 98 SER A O 1
ATOM 806 N N . LEU A 1 99 ? -16.259 -2.981 8.500 1.00 91.19 99 LEU A N 1
ATOM 807 C CA . LEU A 1 99 ? -15.291 -2.932 9.589 1.00 91.19 99 LEU A CA 1
ATOM 808 C C . LEU A 1 99 ? -14.872 -1.487 9.873 1.00 91.19 99 LEU A C 1
ATOM 810 O O . LEU A 1 99 ? -14.879 -1.067 11.030 1.00 91.19 99 LEU A O 1
ATOM 814 N N . PHE A 1 100 ? -14.571 -0.722 8.822 1.00 93.12 100 PHE A N 1
ATOM 815 C CA . PHE A 1 100 ? -14.185 0.687 8.913 1.00 93.12 100 PHE A CA 1
ATOM 816 C C . PHE A 1 100 ? -15.306 1.513 9.545 1.00 93.12 100 PHE A C 1
ATOM 818 O O . PHE A 1 100 ? -15.080 2.159 10.566 1.00 93.12 100 PHE A O 1
ATOM 825 N N . GLY A 1 101 ? -16.542 1.372 9.058 1.00 91.31 101 GLY A N 1
ATOM 826 C CA . GLY A 1 101 ? -17.691 2.078 9.630 1.00 91.31 101 GLY A CA 1
ATOM 827 C C . GLY A 1 101 ? -18.019 1.696 11.082 1.00 91.31 101 GLY A C 1
ATOM 828 O O . GLY A 1 101 ? -18.703 2.446 11.778 1.00 91.31 101 GLY A O 1
ATOM 829 N N . GLN A 1 102 ? -17.561 0.538 11.574 1.00 90.62 102 GLN A N 1
ATOM 830 C CA . GLN A 1 102 ? -17.667 0.177 12.993 1.00 90.62 102 GLN A CA 1
ATOM 831 C C . GLN A 1 102 ? -16.514 0.753 13.820 1.00 90.62 102 GLN A C 1
ATOM 833 O O . GLN A 1 102 ? -16.764 1.236 14.922 1.00 90.62 102 GLN A O 1
ATOM 838 N N . MET A 1 103 ? -15.288 0.774 13.288 1.00 91.38 103 MET A N 1
ATOM 839 C CA . MET A 1 103 ? -14.147 1.431 13.938 1.00 91.38 103 MET A CA 1
ATOM 840 C C . MET A 1 103 ? -14.372 2.934 14.121 1.00 91.38 103 MET A C 1
ATOM 842 O O . MET A 1 103 ? -14.109 3.444 15.204 1.00 91.38 103 MET A O 1
ATOM 846 N N . GLU A 1 104 ? -14.926 3.627 13.123 1.00 91.44 104 GLU A N 1
ATOM 847 C CA . GLU A 1 104 ? -15.234 5.069 13.203 1.00 91.44 104 GLU A CA 1
ATOM 848 C C . GLU A 1 104 ? -16.239 5.409 14.318 1.00 91.44 104 GLU A C 1
ATOM 850 O O . GLU A 1 104 ? -16.190 6.481 14.918 1.00 91.44 104 GLU A O 1
ATOM 855 N N . LYS A 1 105 ? -17.140 4.480 14.663 1.00 90.56 105 LYS A N 1
ATOM 856 C CA . LYS A 1 105 ? -18.116 4.674 15.752 1.00 90.56 105 LYS A CA 1
ATOM 857 C C . LYS A 1 105 ? -17.486 4.545 17.144 1.00 90.56 105 LYS A C 1
ATOM 859 O O . LYS A 1 105 ? -18.092 4.952 18.139 1.00 90.56 105 LYS A O 1
ATOM 864 N N . GLU A 1 106 ? -16.280 3.993 17.242 1.00 89.69 106 GLU A N 1
ATOM 865 C CA . GLU A 1 106 ? -15.587 3.730 18.500 1.00 89.69 106 GLU A CA 1
ATOM 866 C C . GLU A 1 106 ? -14.615 4.872 18.845 1.00 89.69 106 GLU A C 1
ATOM 868 O O . GLU A 1 106 ? -13.474 4.901 18.400 1.00 89.69 106 GLU A O 1
ATOM 873 N N . LYS A 1 107 ? -15.015 5.789 19.742 1.00 86.25 107 LYS A N 1
ATOM 874 C CA . LYS A 1 107 ? -14.261 7.022 20.099 1.00 86.25 107 LYS A CA 1
ATOM 875 C C . LYS A 1 107 ? -12.774 6.849 20.467 1.00 86.25 107 LYS A C 1
ATOM 877 O O . LYS A 1 107 ? -12.020 7.816 20.450 1.00 86.25 107 LYS A O 1
ATOM 882 N N . LYS A 1 108 ? -12.352 5.660 20.908 1.00 89.69 108 LYS A N 1
ATOM 883 C CA . LYS A 1 108 ? -10.958 5.358 21.303 1.00 89.69 108 LYS A CA 1
ATOM 884 C C . LYS A 1 108 ? -10.273 4.397 20.328 1.00 89.69 108 LYS A C 1
ATOM 886 O O . LYS A 1 108 ? -9.289 3.758 20.707 1.00 89.69 108 LYS A O 1
ATOM 891 N N . TRP A 1 109 ? -10.800 4.280 19.113 1.00 92.12 109 TRP A N 1
ATOM 892 C CA . TRP A 1 109 ? -10.283 3.431 18.054 1.00 92.12 109 TRP A CA 1
ATOM 893 C C . TRP A 1 109 ? -9.809 4.288 16.888 1.00 92.12 109 TRP A C 1
ATOM 895 O O . TRP A 1 109 ? -10.571 5.052 16.313 1.00 92.12 109 TRP A O 1
ATOM 905 N N . LYS A 1 110 ? -8.530 4.166 16.554 1.00 94.12 110 LYS A N 1
ATOM 906 C CA . LYS A 1 110 ? -7.934 4.736 15.349 1.00 94.12 110 LYS A CA 1
ATOM 907 C C . LYS A 1 110 ? -7.603 3.604 14.392 1.00 94.12 110 LYS A C 1
ATOM 909 O O . LYS A 1 110 ? -7.345 2.478 14.827 1.00 94.12 110 LYS A O 1
ATOM 914 N N . PHE A 1 111 ? -7.559 3.900 13.105 1.00 96.12 111 PHE A N 1
ATOM 915 C CA . PHE A 1 111 ? -7.074 2.945 12.126 1.00 96.12 111 PHE A CA 1
ATOM 916 C C . PHE A 1 111 ? -6.395 3.640 10.956 1.00 96.12 111 PHE A C 1
ATOM 918 O O . PHE A 1 111 ? -6.604 4.829 10.711 1.00 96.12 111 PHE A O 1
ATOM 925 N N . GLY A 1 112 ? -5.551 2.889 10.261 1.00 97.12 112 GLY A N 1
ATOM 926 C CA . GLY A 1 112 ? -4.870 3.384 9.082 1.00 97.12 112 GLY A CA 1
ATOM 927 C C . GLY A 1 112 ? -4.396 2.281 8.153 1.00 97.12 112 GLY A C 1
ATOM 928 O O . GLY A 1 112 ? -4.436 1.104 8.508 1.00 97.12 112 GLY A O 1
ATOM 929 N N . ILE A 1 113 ? -3.973 2.685 6.962 1.00 97.75 113 ILE A N 1
ATOM 930 C CA . ILE A 1 113 ? -3.456 1.818 5.908 1.00 97.75 113 ILE A CA 1
ATOM 931 C C . ILE A 1 113 ? -1.973 2.127 5.695 1.00 97.75 113 ILE A C 1
ATOM 933 O O . ILE A 1 113 ? -1.601 3.295 5.584 1.00 97.75 113 ILE A O 1
ATOM 937 N N . ALA A 1 114 ? -1.148 1.086 5.631 1.00 97.62 114 ALA A N 1
ATOM 938 C CA . ALA A 1 114 ? 0.214 1.149 5.113 1.00 97.62 114 ALA A CA 1
ATOM 939 C C . ALA A 1 114 ? 0.209 0.603 3.677 1.00 97.62 114 ALA A C 1
ATOM 941 O O . ALA A 1 114 ? -0.284 -0.503 3.431 1.00 97.62 114 ALA A O 1
ATOM 942 N N . SER A 1 115 ? 0.692 1.405 2.733 1.00 97.44 115 SER A N 1
ATOM 943 C CA . SER A 1 115 ? 0.715 1.095 1.307 1.00 97.44 115 SER A CA 1
ATOM 944 C C . SER A 1 115 ? 2.140 1.142 0.782 1.00 97.44 115 SER A C 1
ATOM 946 O O . SER A 1 115 ? 2.847 2.132 0.953 1.00 97.44 115 SER A O 1
ATOM 948 N N . ASP A 1 116 ? 2.531 0.095 0.066 1.00 97.00 116 ASP A N 1
ATOM 949 C CA . ASP A 1 116 ? 3.802 0.065 -0.653 1.00 97.00 116 ASP A CA 1
ATOM 950 C C . ASP A 1 116 ? 3.743 0.824 -1.988 1.00 97.00 116 ASP A C 1
ATOM 952 O O . ASP A 1 116 ? 4.756 0.935 -2.671 1.00 97.00 116 ASP A O 1
ATOM 956 N N . LEU A 1 117 ? 2.571 1.343 -2.368 1.00 97.88 117 LEU A N 1
ATOM 957 C CA . LEU A 1 117 ? 2.373 2.159 -3.564 1.00 97.88 117 LEU A CA 1
ATOM 958 C C . LEU A 1 117 ? 2.465 3.648 -3.220 1.00 97.88 117 LEU A C 1
ATOM 960 O O . LEU A 1 117 ? 2.244 4.049 -2.074 1.00 97.88 117 LEU A O 1
ATOM 964 N N . TRP A 1 118 ? 2.716 4.478 -4.232 1.00 98.00 118 TRP A N 1
ATOM 965 C CA . TRP A 1 118 ? 2.642 5.933 -4.091 1.00 98.00 118 TRP A CA 1
ATOM 966 C C . TRP A 1 118 ? 1.241 6.418 -3.716 1.00 98.00 118 TRP A C 1
ATOM 968 O O . TRP A 1 118 ? 0.238 5.751 -4.008 1.00 98.00 118 TRP A O 1
ATOM 978 N N . GLU A 1 119 ? 1.160 7.591 -3.091 1.00 96.88 119 GLU A N 1
ATOM 979 C CA . GLU A 1 119 ? -0.081 8.141 -2.556 1.00 96.88 119 GLU A CA 1
ATOM 980 C C . GLU A 1 119 ? -1.159 8.268 -3.621 1.00 96.88 119 GLU A C 1
ATOM 982 O O . GLU A 1 119 ? -2.262 7.755 -3.431 1.00 96.88 119 GLU A O 1
ATOM 987 N N . GLU A 1 120 ? -0.859 8.872 -4.771 1.00 95.69 120 GLU A N 1
ATOM 988 C CA . GLU A 1 120 ? -1.904 9.103 -5.765 1.00 95.69 120 GLU A CA 1
ATOM 989 C C . GLU A 1 120 ? -2.493 7.804 -6.343 1.00 95.69 120 GLU A C 1
ATOM 991 O O . GLU A 1 120 ? -3.690 7.747 -6.637 1.00 95.69 120 GLU A O 1
ATOM 996 N N . ALA A 1 121 ? -1.670 6.764 -6.506 1.00 96.88 121 ALA A N 1
ATOM 997 C CA . ALA A 1 121 ? -2.122 5.451 -6.962 1.00 96.88 121 ALA A CA 1
ATOM 998 C C . ALA A 1 121 ? -2.922 4.735 -5.864 1.00 96.88 121 ALA A C 1
ATOM 1000 O O . ALA A 1 121 ? -3.993 4.192 -6.131 1.00 96.88 121 ALA A O 1
ATOM 1001 N N . THR A 1 122 ?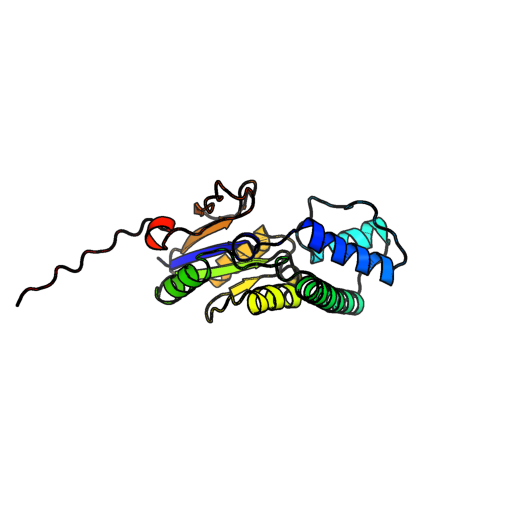 -2.451 4.806 -4.615 1.00 97.12 122 THR A N 1
ATOM 1002 C CA . THR A 1 122 ? -3.154 4.263 -3.444 1.00 97.12 122 THR A CA 1
ATOM 1003 C C . THR A 1 122 ? -4.541 4.889 -3.294 1.00 97.12 122 THR A C 1
ATOM 1005 O O . THR A 1 122 ? -5.530 4.176 -3.127 1.00 97.12 122 THR A O 1
ATOM 1008 N N . GLN A 1 123 ? -4.636 6.218 -3.387 1.00 95.50 123 GLN A N 1
ATOM 1009 C CA . GLN A 1 123 ? -5.906 6.938 -3.288 1.00 95.50 123 GLN A CA 1
ATOM 1010 C C . GLN A 1 123 ? -6.852 6.575 -4.429 1.00 95.50 123 GLN A C 1
ATOM 1012 O O . GLN A 1 123 ? -8.031 6.335 -4.175 1.00 95.50 123 GLN A O 1
ATOM 1017 N N . PHE A 1 124 ? -6.341 6.476 -5.662 1.00 95.06 124 PHE A N 1
ATOM 1018 C CA . PHE A 1 124 ? -7.142 6.025 -6.797 1.00 95.06 124 PHE A CA 1
ATOM 1019 C C . PHE A 1 124 ? -7.747 4.639 -6.542 1.00 95.06 124 PHE A C 1
ATOM 1021 O O . PHE A 1 124 ? -8.959 4.490 -6.663 1.00 95.06 124 PHE A O 1
ATOM 1028 N N . LEU A 1 125 ? -6.942 3.654 -6.126 1.00 94.94 125 LEU A N 1
ATOM 1029 C CA . LEU A 1 125 ? -7.425 2.294 -5.855 1.00 94.94 125 LEU A CA 1
ATOM 1030 C C . LEU A 1 125 ? -8.496 2.270 -4.763 1.00 94.94 125 LEU A C 1
ATOM 1032 O O . LEU A 1 125 ? -9.542 1.646 -4.926 1.00 94.94 125 LEU A O 1
ATOM 1036 N N . LEU A 1 126 ? -8.258 2.983 -3.658 1.00 95.06 126 LEU A N 1
ATOM 1037 C CA . LEU A 1 126 ? -9.221 3.072 -2.562 1.00 95.06 126 LEU A CA 1
ATOM 1038 C C . LEU A 1 126 ? -10.541 3.705 -3.019 1.00 95.06 126 LEU A C 1
ATOM 1040 O O . LEU A 1 126 ? -11.601 3.210 -2.650 1.00 95.06 126 LEU A O 1
ATOM 1044 N N . GLN A 1 127 ? -10.493 4.770 -3.821 1.00 93.31 127 GLN A N 1
ATOM 1045 C CA . GLN A 1 127 ? -11.688 5.450 -4.329 1.00 93.31 127 GLN A CA 1
ATOM 1046 C C . GLN A 1 127 ? -12.444 4.604 -5.357 1.00 93.31 127 GLN A C 1
ATOM 1048 O O . GLN A 1 127 ? -13.659 4.460 -5.236 1.00 93.31 127 GLN A O 1
ATOM 1053 N N . ALA A 1 128 ? -11.734 4.025 -6.328 1.00 91.81 128 ALA A N 1
ATOM 1054 C CA . ALA A 1 128 ? -12.311 3.182 -7.372 1.00 91.81 128 ALA A CA 1
ATOM 1055 C C . ALA A 1 128 ? -13.019 1.954 -6.779 1.00 91.81 128 ALA A C 1
ATOM 1057 O O . ALA A 1 128 ? -14.117 1.609 -7.195 1.00 91.81 128 ALA A O 1
ATOM 1058 N N . CYS A 1 129 ? -12.449 1.364 -5.725 1.00 91.69 129 CYS A N 1
ATOM 1059 C CA . CYS A 1 129 ? -13.037 0.220 -5.027 1.00 91.69 129 CYS A CA 1
ATOM 1060 C C . CYS A 1 129 ? -14.063 0.608 -3.941 1.00 91.69 129 CYS A C 1
ATOM 1062 O O . CYS A 1 129 ? -14.478 -0.238 -3.149 1.00 91.69 129 CYS A O 1
ATOM 1064 N N . GLY A 1 130 ? -14.445 1.885 -3.834 1.00 91.06 130 GLY A N 1
ATOM 1065 C CA . GLY A 1 130 ? -15.468 2.340 -2.890 1.00 91.06 130 GLY A CA 1
ATOM 1066 C C . GLY A 1 130 ? -15.062 2.325 -1.408 1.00 91.06 130 GLY A C 1
ATOM 1067 O O . GLY A 1 130 ? -15.925 2.260 -0.528 1.00 91.06 130 GLY A O 1
ATOM 1068 N N . VAL A 1 131 ? -13.763 2.385 -1.098 1.00 92.25 131 VAL A N 1
ATOM 1069 C CA . VAL A 1 131 ? -13.238 2.394 0.276 1.00 92.25 131 VAL A CA 1
ATOM 1070 C C . VAL A 1 131 ? -13.164 3.814 0.829 1.00 92.25 131 VAL A C 1
ATOM 1072 O O . VAL A 1 131 ? -12.140 4.503 0.754 1.00 92.25 131 VAL A O 1
ATOM 1075 N N . PHE A 1 132 ? -14.241 4.225 1.492 1.00 85.50 132 PHE A N 1
ATOM 1076 C CA . PHE A 1 132 ? -14.371 5.555 2.085 1.00 85.50 132 PHE A CA 1
ATOM 1077 C C . PHE A 1 132 ? -14.266 5.514 3.607 1.00 85.50 132 PHE A C 1
ATOM 1079 O O . PHE A 1 132 ? -14.922 4.715 4.273 1.00 85.50 132 PHE A O 1
ATOM 1086 N N . SER A 1 133 ? -13.453 6.405 4.170 1.00 83.12 133 SER A N 1
ATOM 1087 C CA . SER A 1 133 ? -13.401 6.658 5.609 1.00 83.12 133 SER A CA 1
ATOM 1088 C C . SER A 1 133 ? -12.861 8.060 5.858 1.00 83.12 133 SER A C 1
ATOM 1090 O O . SER A 1 133 ? -11.890 8.459 5.215 1.00 83.12 133 SER A O 1
ATOM 1092 N N . LYS A 1 134 ? -13.489 8.795 6.781 1.00 79.44 134 LYS A N 1
ATOM 1093 C CA . LYS A 1 134 ? -13.098 10.177 7.108 1.00 79.44 134 LYS A CA 1
ATOM 1094 C C . LYS A 1 134 ? -11.886 10.232 8.035 1.00 79.44 134 LYS A C 1
ATOM 1096 O O . LYS A 1 134 ? -11.063 11.129 7.909 1.00 79.44 134 LYS A O 1
ATOM 1101 N N . ASP A 1 135 ? -11.775 9.252 8.927 1.00 82.56 135 ASP A N 1
ATOM 1102 C CA . ASP A 1 135 ? -10.790 9.254 10.015 1.00 82.56 135 ASP A CA 1
ATOM 1103 C C . ASP A 1 135 ? -9.579 8.341 9.740 1.00 82.56 135 ASP A C 1
ATOM 1105 O O . ASP A 1 135 ? -8.688 8.197 10.584 1.00 82.56 135 ASP A O 1
ATOM 1109 N N . LYS A 1 136 ? -9.538 7.704 8.564 1.00 90.19 136 LYS A N 1
ATOM 1110 C CA . LYS A 1 136 ? -8.475 6.780 8.159 1.00 90.19 136 LYS A CA 1
ATOM 1111 C C . LYS A 1 136 ? -7.209 7.527 7.762 1.00 90.19 136 LYS A C 1
ATOM 1113 O O . LYS A 1 136 ? -7.193 8.288 6.799 1.00 90.19 136 LYS A O 1
ATOM 1118 N N . LEU A 1 137 ? -6.110 7.204 8.435 1.00 92.94 137 LEU A N 1
ATOM 1119 C CA . LEU A 1 137 ? -4.775 7.636 8.025 1.00 92.94 137 LEU A CA 1
ATOM 1120 C C . LEU A 1 137 ? -4.208 6.669 6.982 1.00 92.94 137 LEU A C 1
ATOM 1122 O O . LEU A 1 137 ? -4.302 5.461 7.162 1.00 92.94 137 LEU A O 1
ATOM 1126 N N . THR A 1 138 ? -3.587 7.175 5.922 1.00 96.56 138 THR A N 1
ATOM 1127 C CA . THR A 1 138 ? -2.885 6.342 4.931 1.00 96.56 138 THR A CA 1
ATOM 1128 C C . THR A 1 138 ? -1.433 6.802 4.860 1.00 96.56 138 THR A C 1
ATOM 1130 O O . THR A 1 138 ? -1.193 8.005 4.798 1.00 96.56 138 THR A O 1
ATOM 1133 N N . ILE A 1 139 ? -0.484 5.870 4.949 1.00 97.81 139 ILE A N 1
ATOM 1134 C CA . ILE A 1 139 ? 0.953 6.118 4.784 1.00 97.81 139 ILE A CA 1
ATOM 1135 C C . ILE A 1 139 ? 1.425 5.318 3.570 1.00 97.81 139 ILE A C 1
ATOM 1137 O O . ILE A 1 139 ? 1.117 4.130 3.474 1.00 97.81 139 ILE A O 1
ATOM 1141 N N . CYS A 1 140 ? 2.143 5.975 2.662 1.00 97.94 140 CYS A N 1
ATOM 1142 C CA . CYS A 1 140 ? 2.457 5.468 1.326 1.00 97.94 140 CYS A CA 1
ATOM 1143 C C . CYS A 1 140 ? 3.972 5.354 1.096 1.00 97.94 140 CYS A C 1
ATOM 1145 O O . CYS A 1 140 ? 4.778 5.682 1.977 1.00 97.94 140 CYS A O 1
ATOM 1147 N N . ALA A 1 141 ? 4.353 4.861 -0.082 1.00 97.44 141 ALA A N 1
ATOM 1148 C CA . ALA A 1 141 ? 5.726 4.519 -0.448 1.00 97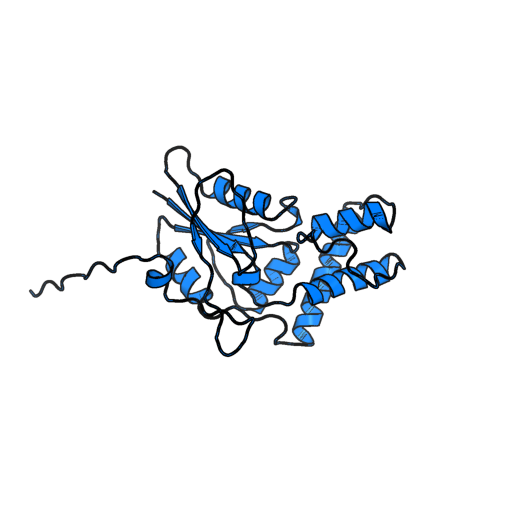.44 141 ALA A CA 1
ATOM 1149 C C . ALA A 1 141 ? 6.738 5.660 -0.259 1.00 97.44 141 ALA A C 1
ATOM 1151 O O . ALA A 1 141 ? 7.843 5.444 0.225 1.00 97.44 141 ALA A O 1
ATOM 1152 N N . GLU A 1 142 ? 6.346 6.882 -0.599 1.00 95.56 142 GLU A N 1
ATOM 1153 C CA . GLU A 1 142 ? 7.165 8.093 -0.526 1.00 95.56 142 GLU A CA 1
ATOM 1154 C C . GLU A 1 142 ? 7.396 8.591 0.908 1.00 95.56 142 GLU A C 1
ATOM 1156 O O . GLU A 1 142 ? 8.289 9.396 1.149 1.00 95.56 142 GLU A O 1
ATOM 1161 N N . THR A 1 143 ? 6.596 8.135 1.879 1.00 96.44 143 THR A N 1
ATOM 1162 C CA . THR A 1 143 ? 6.655 8.656 3.254 1.00 96.44 143 THR A CA 1
ATOM 1163 C C . THR A 1 143 ? 7.707 7.953 4.114 1.00 96.44 143 THR A C 1
ATOM 1165 O O . THR A 1 143 ? 8.194 8.529 5.086 1.00 96.44 143 THR A O 1
ATOM 1168 N N . ALA A 1 144 ? 8.028 6.693 3.815 1.00 95.81 144 ALA A N 1
ATOM 1169 C CA . ALA A 1 144 ? 8.974 5.900 4.595 1.00 95.81 144 ALA A CA 1
ATOM 1170 C C . ALA A 1 144 ? 9.632 4.820 3.718 1.00 95.81 144 ALA A C 1
ATOM 1172 O O . ALA A 1 144 ? 9.007 4.376 2.756 1.00 95.81 144 ALA A O 1
ATOM 1173 N N . PRO A 1 145 ? 10.852 4.362 4.054 1.00 94.06 145 PRO A N 1
ATOM 1174 C CA . PRO A 1 145 ? 11.635 3.465 3.197 1.00 94.06 145 PRO A CA 1
ATOM 1175 C C . PRO A 1 145 ? 11.021 2.068 3.033 1.00 94.06 145 PRO A C 1
ATOM 1177 O O . PRO A 1 145 ? 11.212 1.420 2.008 1.00 94.06 145 PRO A O 1
ATOM 1180 N N . ASP A 1 146 ? 10.272 1.602 4.029 1.00 94.69 146 ASP A N 1
ATOM 1181 C CA . ASP A 1 146 ? 9.651 0.285 4.041 1.00 94.69 146 ASP A CA 1
ATOM 1182 C C . ASP A 1 146 ? 8.355 0.291 4.856 1.00 94.69 146 ASP A C 1
ATOM 1184 O O . ASP A 1 146 ? 8.022 1.253 5.558 1.00 94.69 146 ASP A O 1
ATOM 1188 N N . ARG A 1 147 ? 7.618 -0.816 4.773 1.00 92.94 147 ARG A N 1
ATOM 1189 C CA . ARG A 1 147 ? 6.322 -0.961 5.427 1.00 92.94 147 ARG A CA 1
ATOM 1190 C C . ARG A 1 147 ? 6.405 -0.880 6.952 1.00 92.94 147 ARG A C 1
ATOM 1192 O O . ARG A 1 147 ? 5.517 -0.296 7.566 1.00 92.94 147 ARG A O 1
ATOM 1199 N N . ASN A 1 148 ? 7.454 -1.407 7.582 1.00 94.88 148 ASN A N 1
ATOM 1200 C CA . ASN A 1 148 ? 7.602 -1.342 9.039 1.00 94.88 148 ASN A CA 1
ATOM 1201 C C . ASN A 1 148 ? 7.758 0.117 9.496 1.00 94.88 148 ASN A C 1
ATOM 1203 O O . ASN A 1 148 ? 7.079 0.555 10.427 1.00 94.88 148 ASN A O 1
ATOM 1207 N N . ALA A 1 149 ? 8.558 0.909 8.780 1.00 96.25 149 ALA A N 1
ATOM 1208 C CA . ALA A 1 149 ? 8.691 2.341 9.021 1.00 96.25 149 ALA A CA 1
ATOM 1209 C C . ALA A 1 149 ? 7.362 3.090 8.805 1.00 96.25 149 ALA A C 1
ATOM 1211 O O . ALA A 1 149 ? 6.994 3.943 9.617 1.00 96.25 149 ALA A O 1
ATOM 1212 N N . GLN A 1 150 ? 6.585 2.735 7.774 1.00 97.31 150 GLN A N 1
ATOM 1213 C CA . GLN A 1 150 ? 5.241 3.296 7.570 1.00 97.31 150 GLN A CA 1
ATOM 1214 C C . GLN A 1 150 ? 4.303 2.985 8.750 1.00 97.31 150 GLN A C 1
ATOM 1216 O O . GLN A 1 150 ? 3.558 3.855 9.215 1.00 97.31 150 GLN A O 1
ATOM 1221 N N . MET A 1 151 ? 4.348 1.755 9.271 1.00 96.44 151 MET A N 1
ATOM 1222 C CA . MET A 1 151 ? 3.554 1.349 10.430 1.00 96.44 151 MET A CA 1
ATOM 1223 C C . MET A 1 151 ? 3.972 2.102 11.704 1.00 96.44 151 MET A C 1
ATOM 1225 O O . MET A 1 151 ? 3.104 2.540 12.460 1.00 96.44 151 MET A O 1
ATOM 1229 N N . GLU A 1 152 ? 5.268 2.335 11.926 1.00 96.44 152 GLU A N 1
ATOM 1230 C CA . GLU A 1 152 ? 5.756 3.149 13.051 1.00 96.44 152 GLU A CA 1
ATOM 1231 C C . GLU A 1 152 ? 5.260 4.606 12.976 1.00 96.44 152 GLU A C 1
ATOM 1233 O O . GLU A 1 152 ? 4.915 5.210 13.998 1.00 96.44 152 GLU A O 1
ATOM 1238 N N . ILE A 1 153 ? 5.117 5.169 11.771 1.00 96.62 153 ILE A N 1
ATOM 1239 C CA . ILE A 1 153 ? 4.495 6.490 11.583 1.00 96.62 153 ILE A CA 1
ATOM 1240 C C . ILE A 1 153 ? 3.012 6.464 11.987 1.00 96.62 153 ILE A C 1
ATOM 1242 O O . ILE A 1 153 ? 2.529 7.389 12.645 1.00 96.62 153 ILE A O 1
ATOM 1246 N N . LEU A 1 154 ? 2.268 5.404 11.658 1.00 96.62 154 LEU A N 1
ATOM 1247 C CA . LEU A 1 154 ? 0.880 5.256 12.119 1.00 96.62 154 LEU A CA 1
ATOM 1248 C C . LEU A 1 154 ? 0.797 5.145 13.648 1.00 96.62 154 LEU A C 1
ATOM 1250 O O . LEU A 1 154 ? -0.078 5.758 14.269 1.00 96.62 154 LEU A O 1
ATOM 1254 N N . VAL A 1 155 ? 1.720 4.405 14.265 1.00 95.50 155 VAL A N 1
ATOM 1255 C CA . VAL A 1 155 ? 1.829 4.279 15.724 1.00 95.50 155 VAL A CA 1
ATOM 1256 C C . VAL A 1 155 ? 2.100 5.635 16.370 1.00 95.50 155 VAL A C 1
ATOM 1258 O O . VAL A 1 155 ? 1.399 6.006 17.317 1.00 95.50 155 VAL A O 1
ATOM 1261 N N . SER A 1 156 ? 3.064 6.401 15.855 1.00 93.88 156 SER A N 1
ATOM 1262 C CA . SER A 1 156 ? 3.421 7.712 16.404 1.00 93.88 156 SER A CA 1
ATOM 1263 C C . SER A 1 156 ? 2.264 8.712 16.301 1.00 93.88 156 SER A C 1
ATOM 1265 O O . SER A 1 156 ? 1.944 9.375 17.287 1.00 93.88 156 SER A O 1
ATOM 1267 N N . ARG A 1 157 ? 1.536 8.733 15.174 1.00 93.19 157 ARG A N 1
ATOM 1268 C CA . ARG A 1 157 ? 0.322 9.556 14.984 1.00 93.19 157 ARG A CA 1
ATOM 1269 C C . ARG A 1 157 ? -0.846 9.127 15.884 1.00 93.19 157 ARG A C 1
ATOM 1271 O O . ARG A 1 157 ? -1.737 9.920 16.216 1.00 93.19 157 ARG A O 1
ATOM 1278 N N . ALA A 1 158 ? -0.896 7.857 16.281 1.00 91.25 158 ALA A N 1
ATOM 1279 C CA . ALA A 1 158 ? -1.937 7.347 17.165 1.00 91.25 158 ALA A CA 1
ATOM 1280 C C . ALA A 1 158 ? -1.651 7.613 18.650 1.00 91.25 158 ALA A C 1
ATOM 1282 O O . ALA A 1 158 ? -2.602 7.859 19.406 1.00 91.25 158 ALA A O 1
ATOM 1283 N N . GLN A 1 159 ? -0.377 7.571 19.045 1.00 88.75 159 GLN A N 1
ATOM 1284 C CA . GLN A 1 159 ? 0.097 7.709 20.418 1.00 88.75 159 GLN A CA 1
ATOM 1285 C C . GLN A 1 159 ? -0.165 9.118 20.975 1.00 88.75 159 GLN A C 1
ATOM 1287 O O . GLN A 1 159 ? 0.129 10.127 20.344 1.00 88.75 159 GLN A O 1
ATOM 1292 N N . LYS A 1 160 ? -0.691 9.190 22.201 1.00 85.50 160 LYS A N 1
ATOM 1293 C CA . LYS A 1 160 ? -0.752 10.425 23.002 1.00 85.50 160 LYS A CA 1
ATOM 1294 C C . LYS A 1 160 ? 0.164 10.262 24.217 1.00 85.50 160 LYS A C 1
ATOM 1296 O O . LYS A 1 160 ? 0.291 9.134 24.697 1.00 85.50 160 LYS A O 1
ATOM 1301 N N . LYS A 1 161 ? 0.790 11.349 24.692 1.00 76.06 161 LYS A N 1
ATOM 1302 C CA . LYS A 1 161 ? 1.845 11.319 25.730 1.00 76.06 161 LYS A CA 1
ATOM 1303 C C . LYS A 1 161 ? 1.452 10.525 26.992 1.00 76.06 161 LYS A C 1
ATOM 1305 O O . LYS A 1 161 ? 2.279 9.775 27.484 1.00 76.06 161 LYS A O 1
ATOM 1310 N N . ASP A 1 162 ? 0.172 10.533 27.377 1.00 77.56 162 ASP A N 1
ATOM 1311 C CA . ASP A 1 162 ? -0.289 9.930 28.644 1.00 77.56 162 ASP A CA 1
ATOM 1312 C C . ASP A 1 162 ? -1.317 8.796 28.476 1.00 77.56 162 ASP A C 1
ATOM 1314 O O . ASP A 1 162 ? -2.093 8.486 29.381 1.00 77.56 162 ASP A O 1
ATOM 1318 N N . GLN A 1 163 ? -1.389 8.172 27.295 1.00 82.69 163 GLN A N 1
ATOM 1319 C CA . GLN A 1 163 ? -2.384 7.129 27.031 1.00 82.69 163 GLN A CA 1
ATOM 1320 C C . GLN A 1 163 ? -1.760 5.862 26.451 1.00 82.69 163 GLN A C 1
ATOM 1322 O O . GLN A 1 163 ? -1.235 5.870 25.342 1.00 82.69 163 GLN A O 1
ATOM 1327 N N . GLY A 1 164 ? -1.918 4.733 27.149 1.00 88.56 164 GLY A N 1
ATOM 1328 C CA . GLY A 1 164 ? -1.528 3.425 26.617 1.00 88.56 164 GLY A CA 1
ATOM 1329 C C . GLY A 1 164 ? -2.214 3.118 25.278 1.00 88.56 164 GLY A C 1
ATOM 1330 O O . GLY A 1 164 ? -3.415 3.388 25.113 1.00 88.56 164 GLY A O 1
ATOM 1331 N N . LEU A 1 165 ? -1.453 2.543 24.346 1.00 94.06 165 LEU A N 1
ATOM 1332 C CA . LEU A 1 165 ? -1.878 2.209 22.989 1.00 94.06 165 LEU A CA 1
ATOM 1333 C C . LEU A 1 165 ? -1.816 0.697 22.781 1.00 94.06 165 LEU A C 1
ATOM 1335 O O . LEU A 1 165 ? -0.778 0.081 22.986 1.00 94.06 165 LEU A O 1
ATOM 1339 N N . LYS A 1 166 ? -2.930 0.108 22.350 1.00 95.00 166 LYS A N 1
ATOM 1340 C CA . LYS A 1 166 ? -2.983 -1.292 21.933 1.00 95.00 166 LYS A CA 1
ATOM 1341 C C . LYS A 1 166 ? -2.994 -1.373 20.412 1.00 95.00 166 LYS A C 1
ATOM 1343 O O . LYS A 1 166 ? -3.910 -0.831 19.791 1.00 95.00 166 LYS A O 1
ATOM 1348 N N . ILE A 1 167 ? -2.008 -2.058 19.844 1.00 95.94 167 ILE A N 1
ATOM 1349 C CA . ILE A 1 167 ? -1.786 -2.126 18.398 1.00 95.94 167 ILE A CA 1
ATOM 1350 C C . ILE A 1 167 ? -2.294 -3.466 17.857 1.00 95.94 167 ILE A C 1
ATOM 1352 O O . ILE A 1 167 ? -2.034 -4.529 18.426 1.00 95.94 167 ILE A O 1
ATOM 1356 N N . TYR A 1 168 ? -3.028 -3.402 16.753 1.00 95.94 168 TYR A N 1
ATOM 1357 C CA . TYR A 1 168 ? -3.427 -4.545 15.946 1.00 95.94 168 TYR A CA 1
ATOM 1358 C C . TYR A 1 168 ? -2.894 -4.348 14.531 1.00 95.94 168 TYR A C 1
ATOM 1360 O O . TYR A 1 168 ? -3.108 -3.282 13.958 1.00 95.94 168 TYR A O 1
ATOM 1368 N N . ILE A 1 169 ? -2.247 -5.363 13.968 1.00 95.94 169 ILE A N 1
ATOM 1369 C CA . ILE A 1 169 ? -1.780 -5.344 12.579 1.00 95.94 169 ILE A CA 1
ATOM 1370 C C . ILE A 1 169 ? -2.573 -6.379 11.800 1.00 95.94 169 ILE A C 1
ATOM 1372 O O . ILE A 1 169 ? -2.621 -7.545 12.196 1.00 95.94 169 ILE A O 1
ATOM 1376 N N . VAL A 1 170 ? -3.210 -5.937 10.724 1.00 93.88 170 VAL A N 1
ATOM 1377 C CA . VAL A 1 170 ? -3.943 -6.775 9.786 1.00 93.88 170 VAL A CA 1
ATOM 1378 C C . VAL A 1 170 ? -3.089 -6.941 8.536 1.00 93.88 170 VAL A C 1
ATOM 1380 O O . VAL A 1 170 ? -2.861 -5.975 7.811 1.00 93.88 170 VAL A O 1
ATOM 1383 N N . CYS A 1 171 ? -2.600 -8.158 8.320 1.00 91.38 171 CYS A N 1
ATOM 1384 C CA . CYS A 1 171 ? -1.717 -8.518 7.212 1.00 91.38 171 CYS A CA 1
ATOM 1385 C C . CYS A 1 171 ? -2.057 -9.914 6.666 1.00 91.38 171 CYS A C 1
ATOM 1387 O O . CYS A 1 171 ? -2.726 -10.710 7.339 1.00 91.38 171 CYS A O 1
ATOM 1389 N N . LEU A 1 172 ? -1.622 -10.205 5.438 1.00 86.56 172 LEU A N 1
ATOM 1390 C CA . LEU A 1 172 ? -1.816 -11.515 4.811 1.00 86.56 172 LEU A CA 1
ATOM 1391 C C . LEU A 1 172 ? -0.882 -12.588 5.405 1.00 86.56 172 LEU A C 1
ATOM 1393 O O . LEU A 1 172 ? 0.047 -12.308 6.169 1.00 86.56 172 LEU A O 1
ATOM 1397 N N . ASN A 1 173 ? -1.143 -13.854 5.067 1.00 77.94 173 ASN A N 1
ATOM 1398 C CA . ASN A 1 173 ? -0.262 -14.965 5.433 1.00 77.94 173 ASN A CA 1
ATOM 1399 C C . ASN A 1 173 ? 1.118 -14.796 4.773 1.00 77.94 173 ASN A C 1
ATOM 1401 O O . ASN A 1 173 ? 1.207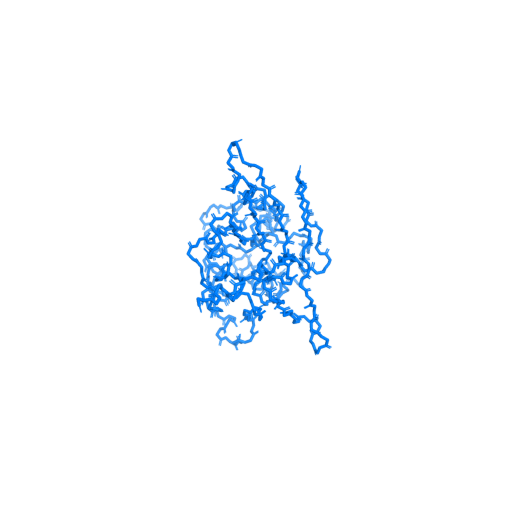 -14.440 3.605 1.00 77.94 173 ASN A O 1
ATOM 1405 N N . GLY A 1 174 ? 2.190 -15.052 5.528 1.00 77.06 174 GLY A N 1
ATOM 1406 C CA . GLY A 1 174 ? 3.575 -14.861 5.075 1.00 77.06 174 GLY A CA 1
ATOM 1407 C C . GLY A 1 174 ? 4.183 -13.518 5.482 1.00 77.06 174 GLY A C 1
ATOM 1408 O O . GLY A 1 174 ? 5.389 -13.449 5.707 1.00 77.06 174 GLY A O 1
ATOM 1409 N N . GLU A 1 175 ? 3.363 -12.486 5.707 1.00 82.62 175 GLU A N 1
ATOM 1410 C CA . GLU A 1 175 ? 3.859 -11.217 6.238 1.00 82.62 175 GLU A CA 1
ATOM 1411 C C . GLU A 1 175 ? 4.258 -11.340 7.711 1.00 82.62 175 GLU A C 1
ATOM 1413 O O . GLU A 1 175 ? 3.511 -11.851 8.564 1.00 82.62 175 GLU A O 1
ATOM 1418 N N . LYS A 1 176 ? 5.454 -10.827 7.999 1.00 87.00 176 LYS A N 1
ATOM 1419 C CA . LYS A 1 176 ? 6.049 -10.744 9.330 1.00 87.00 176 LYS A CA 1
ATOM 1420 C C . LYS A 1 176 ? 6.316 -9.269 9.640 1.00 87.00 176 LYS A C 1
ATOM 1422 O O . LYS A 1 176 ? 7.435 -8.813 9.447 1.00 87.00 176 LYS A O 1
ATOM 1427 N N . PRO A 1 177 ? 5.279 -8.502 10.023 1.00 88.94 177 PRO A N 1
ATOM 1428 C CA . PRO A 1 177 ? 5.482 -7.120 10.430 1.00 88.94 177 PRO A CA 1
ATOM 1429 C C . PRO A 1 177 ? 6.387 -7.082 11.660 1.00 88.94 177 PRO A C 1
ATOM 1431 O O . PRO A 1 177 ? 6.238 -7.906 12.566 1.00 88.94 177 PRO A O 1
ATOM 1434 N N . GLU A 1 178 ? 7.285 -6.108 11.700 1.00 90.88 178 GLU A N 1
ATOM 1435 C CA . GLU A 1 178 ? 8.195 -5.886 12.819 1.00 90.88 178 GLU A CA 1
ATOM 1436 C C . GLU A 1 178 ? 7.993 -4.463 13.335 1.00 90.88 178 GLU A C 1
ATOM 1438 O O . GLU A 1 178 ? 8.121 -3.490 12.595 1.00 90.88 178 GLU A O 1
ATOM 1443 N N . LEU A 1 179 ? 7.646 -4.343 14.615 1.00 89.44 179 LEU A N 1
ATOM 1444 C CA . LEU A 1 179 ? 7.517 -3.065 15.311 1.00 89.44 179 LEU A CA 1
ATOM 1445 C C . LEU A 1 179 ? 8.325 -3.112 16.597 1.00 89.44 179 LEU A C 1
ATOM 1447 O O . LEU A 1 179 ? 8.443 -4.158 17.235 1.00 89.44 179 LEU A O 1
ATOM 1451 N N . LYS A 1 180 ? 8.783 -1.946 17.049 1.00 88.44 180 LYS A N 1
ATOM 1452 C CA . LYS A 1 180 ? 9.505 -1.796 18.325 1.00 88.44 180 LYS A CA 1
ATOM 1453 C C . LYS A 1 180 ? 8.601 -1.934 19.557 1.00 88.44 180 LYS A C 1
ATOM 1455 O O . LYS A 1 180 ? 9.044 -1.709 20.680 1.00 88.44 180 LYS A O 1
ATOM 1460 N N . ARG A 1 181 ? 7.313 -2.213 19.362 1.00 88.25 181 ARG A N 1
ATOM 1461 C CA . ARG A 1 181 ? 6.276 -2.228 20.397 1.00 88.25 181 ARG A CA 1
ATOM 1462 C C . ARG A 1 181 ? 5.472 -3.508 20.318 1.00 88.25 181 ARG A C 1
ATOM 1464 O O . ARG A 1 181 ? 5.353 -4.080 19.245 1.00 88.25 181 ARG A O 1
ATOM 1471 N N . ASP A 1 182 ? 4.818 -3.876 21.412 1.00 92.12 182 ASP A N 1
ATOM 1472 C CA . ASP A 1 182 ? 3.895 -5.007 21.405 1.00 92.12 182 ASP A CA 1
ATOM 1473 C C . ASP A 1 182 ? 2.687 -4.748 20.496 1.00 92.12 182 ASP A C 1
ATOM 1475 O O . ASP A 1 182 ? 1.981 -3.736 20.604 1.00 92.12 182 ASP A O 1
ATOM 1479 N N . PHE A 1 183 ? 2.398 -5.716 19.633 1.00 94.62 183 PHE A N 1
ATOM 1480 C CA . PHE A 1 183 ? 1.225 -5.714 18.769 1.00 94.62 183 PHE A CA 1
ATOM 1481 C C . PHE A 1 183 ? 0.594 -7.098 18.696 1.00 94.62 183 PHE A C 1
ATOM 1483 O O . PHE A 1 183 ? 1.200 -8.126 18.991 1.00 94.62 183 PHE A O 1
ATOM 1490 N N . LYS A 1 184 ? -0.667 -7.120 18.269 1.00 94.44 184 LYS A N 1
ATOM 1491 C CA . LYS A 1 184 ? -1.368 -8.353 17.933 1.00 94.44 184 LYS A CA 1
ATOM 1492 C C . LYS A 1 184 ? -1.540 -8.453 16.424 1.00 94.44 184 LYS A C 1
ATOM 1494 O O . LYS A 1 184 ? -2.199 -7.605 15.827 1.00 94.44 184 LYS A O 1
ATOM 1499 N N . ILE A 1 185 ? -1.040 -9.534 15.836 1.00 92.31 185 ILE A N 1
ATOM 1500 C CA . ILE A 1 185 ? -1.324 -9.869 14.439 1.00 92.31 185 ILE A CA 1
ATOM 1501 C C . ILE A 1 185 ? -2.748 -10.416 14.317 1.00 92.31 185 ILE A C 1
ATOM 1503 O O . ILE A 1 185 ? -3.206 -11.234 15.123 1.00 92.31 185 ILE A O 1
ATOM 1507 N N . ILE A 1 186 ? -3.446 -9.960 13.287 1.00 90.38 186 ILE A N 1
ATOM 1508 C CA . ILE A 1 186 ? -4.735 -10.458 12.836 1.00 90.38 186 ILE A CA 1
ATOM 1509 C C . ILE A 1 186 ? -4.562 -10.844 11.372 1.00 90.38 186 ILE A C 1
ATOM 1511 O O . ILE A 1 186 ? -4.262 -9.998 10.538 1.00 90.38 186 ILE A O 1
ATOM 1515 N N . ARG A 1 187 ? -4.777 -12.118 11.056 1.00 86.88 187 ARG A N 1
ATOM 1516 C CA . ARG A 1 187 ? -4.779 -12.594 9.673 1.00 86.88 187 ARG A CA 1
ATOM 1517 C C . ARG A 1 187 ? -6.223 -12.864 9.265 1.00 86.88 187 ARG A C 1
ATOM 1519 O O . ARG A 1 187 ? -6.878 -13.665 9.943 1.00 86.88 187 ARG A O 1
ATOM 1526 N N . PRO A 1 188 ? -6.760 -12.163 8.252 1.00 81.38 188 PRO A N 1
ATOM 1527 C CA . PRO A 1 188 ? -8.067 -12.490 7.702 1.00 81.38 188 PRO A CA 1
ATOM 1528 C C . PRO A 1 188 ? -8.096 -13.960 7.264 1.00 81.38 188 PRO A C 1
ATOM 1530 O O . PRO A 1 188 ? -7.071 -14.513 6.865 1.00 81.38 188 PRO A O 1
ATOM 1533 N N . LYS A 1 189 ? -9.257 -14.613 7.355 1.00 76.06 189 LYS A N 1
ATOM 1534 C CA . LYS A 1 189 ? -9.394 -15.991 6.869 1.00 76.06 189 LYS A CA 1
ATOM 1535 C C . LYS A 1 189 ? -9.473 -15.979 5.346 1.00 76.06 189 LYS A C 1
ATOM 1537 O O . LYS A 1 189 ? -10.275 -15.224 4.793 1.00 76.06 189 LYS A O 1
ATOM 1542 N N . ALA A 1 190 ? -8.643 -16.796 4.704 1.00 71.00 190 ALA A N 1
ATOM 1543 C CA . ALA A 1 190 ? -8.780 -17.068 3.281 1.00 71.00 190 ALA A CA 1
ATOM 1544 C C . ALA A 1 190 ? -10.096 -17.823 3.037 1.00 71.00 190 ALA A C 1
ATOM 1546 O O . ALA A 1 190 ? -10.573 -18.556 3.906 1.00 71.00 190 ALA A O 1
ATOM 1547 N N . SER A 1 191 ? -10.700 -17.589 1.883 1.00 65.19 191 SER A N 1
ATOM 1548 C CA . SER A 1 191 ? -11.859 -18.312 1.387 1.00 65.19 191 SER A CA 1
ATOM 1549 C C . SER A 1 191 ? -11.414 -19.681 0.905 1.00 65.19 191 SER A C 1
ATOM 1551 O O . SER A 1 191 ? -10.465 -19.789 0.134 1.00 65.19 191 SER A O 1
ATOM 1553 N N . ASP A 1 192 ? -12.148 -20.721 1.284 1.00 57.12 192 ASP A N 1
ATOM 1554 C CA . ASP A 1 192 ? -11.866 -22.081 0.814 1.00 57.12 192 ASP A CA 1
ATOM 1555 C C . ASP A 1 192 ? -12.135 -22.243 -0.696 1.00 57.12 192 ASP A C 1
ATOM 1557 O O . ASP A 1 192 ? -11.659 -23.190 -1.314 1.00 57.12 192 ASP A O 1
ATOM 1561 N N . LYS A 1 193 ? -12.900 -21.320 -1.302 1.00 61.94 193 LYS A N 1
ATOM 1562 C CA . LYS A 1 193 ? -13.264 -21.355 -2.730 1.00 61.94 193 LYS A CA 1
ATOM 1563 C C . LYS A 1 193 ? -12.277 -20.626 -3.638 1.00 61.94 193 LYS A C 1
ATOM 1565 O O . LYS A 1 193 ? -12.201 -20.932 -4.820 1.00 61.94 193 LYS A O 1
ATOM 1570 N N . GLU A 1 194 ? -11.537 -19.668 -3.093 1.00 58.97 194 GLU A N 1
ATOM 1571 C CA . GLU A 1 194 ? -10.589 -18.843 -3.836 1.00 58.97 194 GLU A CA 1
ATOM 1572 C C . GLU A 1 194 ? -9.365 -18.611 -2.956 1.00 58.97 194 GLU A C 1
ATOM 1574 O O . GLU A 1 194 ? -9.433 -17.889 -1.959 1.00 58.97 194 GLU A O 1
ATOM 1579 N N . SER A 1 195 ? -8.231 -19.190 -3.349 1.00 53.91 195 SER A N 1
ATOM 1580 C CA . SER A 1 195 ? -6.979 -19.175 -2.579 1.00 53.91 195 SER A CA 1
ATOM 1581 C C . SER A 1 195 ? -6.480 -17.768 -2.208 1.00 53.91 195 SER A C 1
ATOM 1583 O O . SER A 1 195 ? -5.746 -17.623 -1.232 1.00 53.91 195 SER A O 1
ATOM 1585 N N . ASN A 1 196 ? -6.922 -16.729 -2.931 1.00 55.53 196 ASN A N 1
ATOM 1586 C CA . ASN A 1 196 ? -6.542 -15.324 -2.730 1.00 55.53 196 ASN A CA 1
ATOM 1587 C C . ASN A 1 196 ? -7.692 -14.404 -2.266 1.00 55.53 196 ASN A C 1
ATOM 1589 O O . ASN A 1 196 ? -7.515 -13.180 -2.154 1.00 55.53 196 ASN A O 1
ATOM 1593 N N . TYR A 1 197 ? -8.867 -14.962 -1.979 1.00 67.00 197 TYR A N 1
ATOM 1594 C CA . TYR A 1 197 ? -10.031 -14.206 -1.522 1.00 67.00 197 TYR A CA 1
ATOM 1595 C C . TYR A 1 197 ? -10.110 -14.252 -0.001 1.00 67.00 197 TYR A C 1
ATOM 1597 O O . TYR A 1 197 ? -10.026 -15.319 0.591 1.00 67.00 197 TYR A O 1
ATOM 1605 N N . TYR A 1 198 ? -10.269 -13.105 0.657 1.00 69.94 198 TYR A N 1
ATOM 1606 C CA . TYR A 1 198 ? -10.381 -13.040 2.116 1.00 69.94 198 TYR A CA 1
ATOM 1607 C C . TYR A 1 198 ? -11.675 -12.337 2.492 1.00 69.94 198 TYR A C 1
ATOM 1609 O O . TYR A 1 198 ? -11.961 -11.254 1.984 1.00 69.94 198 TYR A O 1
ATOM 1617 N N . VAL A 1 199 ? -12.415 -12.924 3.429 1.00 75.44 199 VAL A N 1
ATOM 1618 C CA . VAL A 1 199 ? -13.659 -12.352 3.951 1.00 75.44 199 VAL A CA 1
ATOM 1619 C C . VAL A 1 199 ? -13.430 -11.917 5.389 1.00 75.44 199 VAL A C 1
ATOM 1621 O O . VAL A 1 199 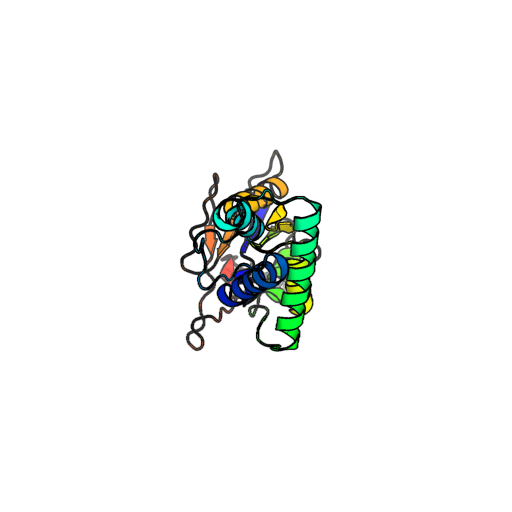? -13.038 -12.718 6.245 1.00 75.44 199 VAL A O 1
ATOM 1624 N N . TYR A 1 200 ? -13.680 -10.640 5.678 1.00 80.88 200 TYR A N 1
ATOM 1625 C CA . TYR A 1 200 ? -13.581 -10.153 7.046 1.00 80.88 200 TYR A CA 1
ATOM 1626 C C . TYR A 1 200 ? -14.745 -10.673 7.894 1.00 80.88 200 TYR A C 1
ATOM 1628 O O . TYR A 1 200 ? -15.908 -10.479 7.525 1.00 80.88 200 TYR A O 1
ATOM 1636 N N . PRO A 1 201 ? -14.466 -11.281 9.063 1.00 75.81 201 PRO A N 1
ATOM 1637 C CA . PRO A 1 201 ? -15.507 -11.607 10.024 1.00 75.81 201 PRO A CA 1
ATOM 1638 C C . PRO A 1 201 ? -16.083 -10.323 10.634 1.00 75.81 201 PRO A C 1
ATOM 1640 O O . PRO A 1 201 ? -15.568 -9.215 10.442 1.00 75.81 201 PRO A O 1
ATOM 1643 N N . ARG A 1 202 ? -17.148 -10.453 11.429 1.00 78.50 202 ARG A N 1
ATOM 1644 C CA . ARG A 1 202 ? -17.752 -9.284 12.086 1.00 78.50 202 ARG A CA 1
ATOM 1645 C C . ARG A 1 202 ? -16.730 -8.621 13.017 1.00 78.50 202 ARG A C 1
ATOM 1647 O O . ARG A 1 202 ? -15.945 -9.302 13.669 1.00 78.50 202 ARG A O 1
ATOM 1654 N N . PHE A 1 203 ? -16.788 -7.299 13.176 1.00 81.12 203 PHE A N 1
ATOM 1655 C CA . PHE A 1 203 ? -15.880 -6.529 14.050 1.00 81.12 203 PHE A CA 1
ATOM 1656 C C . PHE A 1 203 ? -15.681 -7.152 15.446 1.00 81.12 203 PHE A C 1
ATOM 1658 O O . PHE A 1 203 ? -14.559 -7.296 15.927 1.00 81.12 203 PHE A O 1
ATOM 1665 N N . ASN A 1 204 ? -16.775 -7.582 16.087 1.00 77.69 204 ASN A N 1
ATOM 1666 C CA . ASN A 1 204 ? -16.725 -8.202 17.413 1.00 77.69 204 ASN A CA 1
ATOM 1667 C C . ASN A 1 204 ? -16.005 -9.555 17.419 1.00 77.69 204 ASN A C 1
ATOM 1669 O O . ASN A 1 204 ? -15.411 -9.911 18.433 1.00 77.69 204 ASN A O 1
ATOM 1673 N N . GLU A 1 205 ? -16.054 -10.298 16.316 1.00 75.06 205 GLU A N 1
ATOM 1674 C CA . GLU A 1 205 ? -15.334 -11.562 16.146 1.00 75.06 205 GLU A CA 1
ATOM 1675 C C . GLU A 1 205 ? -13.846 -11.284 15.917 1.00 75.06 205 GLU A C 1
ATOM 1677 O O . GLU A 1 205 ? -13.001 -11.879 16.587 1.00 75.06 205 GLU A O 1
ATOM 1682 N N . LEU A 1 206 ? -13.531 -10.300 15.066 1.00 79.25 206 LEU A N 1
ATOM 1683 C CA . LEU A 1 206 ? -12.159 -9.888 14.763 1.00 79.25 206 LEU A CA 1
ATOM 1684 C C . LEU A 1 206 ? -11.410 -9.416 16.023 1.00 79.25 206 LEU A C 1
ATOM 1686 O O . LEU A 1 206 ? -10.266 -9.805 16.275 1.00 79.25 206 LEU A O 1
ATOM 1690 N N . PHE A 1 207 ? -12.080 -8.628 16.867 1.00 82.31 207 PHE A N 1
ATOM 1691 C CA . PHE A 1 207 ? -11.487 -8.047 18.074 1.00 82.31 207 PHE A CA 1
ATOM 1692 C C . PHE A 1 207 ? -11.884 -8.744 19.385 1.00 82.31 207 PHE A C 1
ATOM 1694 O O . PHE A 1 207 ? -11.454 -8.309 20.456 1.00 82.31 207 PHE A O 1
ATOM 1701 N N . LYS A 1 208 ? -12.654 -9.841 19.321 1.00 77.81 208 LYS A N 1
ATOM 1702 C CA . LYS A 1 208 ? -13.182 -10.601 20.475 1.00 77.81 208 LYS A CA 1
ATOM 1703 C C . LYS A 1 208 ? -13.878 -9.718 21.526 1.00 77.81 208 LYS A C 1
ATOM 1705 O O . LYS A 1 208 ? -13.712 -9.911 22.732 1.00 77.81 208 LYS A O 1
ATOM 1710 N N . ILE A 1 209 ? -14.654 -8.730 21.083 1.00 70.69 209 ILE A N 1
ATOM 1711 C CA . ILE A 1 209 ? -15.382 -7.822 21.978 1.00 70.69 209 ILE A CA 1
ATOM 1712 C C . ILE A 1 209 ? -16.705 -8.490 22.359 1.00 70.69 209 ILE A C 1
ATOM 1714 O O . ILE A 1 209 ? -17.598 -8.647 21.527 1.00 70.69 209 ILE A O 1
ATOM 1718 N N . LYS A 1 210 ? -16.851 -8.892 23.629 1.00 58.50 210 LYS A N 1
ATOM 1719 C CA . LYS A 1 210 ? -18.139 -9.376 24.149 1.00 58.50 210 LYS A CA 1
ATOM 1720 C C . LYS A 1 210 ? -19.153 -8.232 24.070 1.00 58.50 210 LYS A C 1
ATOM 1722 O O . LYS A 1 210 ? -18.958 -7.197 24.711 1.00 58.50 210 LYS A O 1
ATOM 1727 N N . LYS A 1 211 ? -20.247 -8.410 23.318 1.00 57.41 211 LYS A N 1
ATOM 1728 C CA . LYS A 1 211 ? -21.390 -7.490 23.391 1.00 57.41 211 LYS A CA 1
ATOM 1729 C C . LYS A 1 211 ? -21.873 -7.471 24.841 1.00 57.41 211 LYS A C 1
ATOM 1731 O O . LYS A 1 211 ? -22.262 -8.507 25.374 1.00 57.41 211 LYS A O 1
ATOM 1736 N N . LYS A 1 212 ? -21.848 -6.305 25.494 1.00 52.81 212 LYS A N 1
ATOM 1737 C CA . LYS A 1 212 ? -22.591 -6.133 26.745 1.00 52.81 212 LYS A CA 1
ATOM 1738 C C . LYS A 1 212 ? -24.066 -6.279 26.386 1.00 52.81 212 LYS A C 1
ATOM 1740 O O . LYS A 1 212 ? -24.602 -5.425 25.682 1.00 52.81 212 LYS A O 1
ATOM 1745 N N . ASN A 1 213 ? -24.706 -7.359 26.831 1.00 42.91 213 ASN A N 1
ATOM 1746 C CA . ASN A 1 213 ? -26.156 -7.476 26.764 1.00 42.91 213 ASN A CA 1
ATOM 1747 C C . ASN A 1 213 ? -26.738 -6.267 27.503 1.00 42.91 213 ASN A C 1
ATOM 1749 O O . ASN A 1 213 ? -26.624 -6.172 28.725 1.00 42.91 213 ASN A O 1
ATOM 1753 N N . LYS A 1 214 ? -27.323 -5.314 26.767 1.00 45.62 214 LYS A N 1
ATOM 1754 C CA . LYS A 1 214 ? -28.218 -4.329 27.371 1.00 45.62 214 LYS A CA 1
ATOM 1755 C C . LYS A 1 214 ? -29.373 -5.143 27.944 1.00 45.62 214 LYS A C 1
ATOM 1757 O O . LYS A 1 214 ? -30.219 -5.603 27.182 1.00 45.62 214 LYS A O 1
ATOM 1762 N N . LYS A 1 215 ? -29.382 -5.366 29.264 1.00 43.72 215 LYS A N 1
ATOM 1763 C CA . LYS A 1 215 ? -30.597 -5.788 29.964 1.00 43.72 215 LYS A CA 1
ATOM 1764 C C . LYS A 1 215 ? -31.666 -4.772 29.566 1.00 43.72 215 LYS A C 1
ATOM 1766 O O . LYS A 1 215 ? -31.526 -3.591 29.875 1.00 43.72 215 LYS A O 1
ATOM 1771 N N . ARG A 1 216 ? -32.671 -5.212 28.804 1.00 45.25 216 ARG A N 1
ATOM 1772 C CA . ARG A 1 216 ? -33.911 -4.456 28.635 1.00 45.25 216 ARG A CA 1
ATOM 1773 C C . ARG A 1 216 ? -34.439 -4.244 30.050 1.00 45.25 216 ARG A C 1
ATOM 1775 O O . ARG A 1 216 ? -34.759 -5.221 30.717 1.00 45.25 216 ARG A O 1
ATOM 1782 N N . SER A 1 217 ? -34.447 -3.003 30.528 1.00 46.47 217 SER A N 1
ATOM 1783 C CA . SER A 1 217 ? -35.243 -2.661 31.699 1.00 46.47 217 SER A CA 1
ATOM 1784 C C . SER A 1 217 ? -36.695 -2.781 31.256 1.00 46.47 217 SER A C 1
ATOM 1786 O O . SER A 1 217 ? -37.196 -1.912 30.540 1.00 46.47 217 SER A O 1
ATOM 1788 N N . SER A 1 218 ? -37.332 -3.897 31.589 1.00 47.12 218 SER A N 1
ATOM 1789 C CA . SER A 1 218 ? -38.784 -3.955 31.666 1.00 47.12 218 SER A CA 1
ATOM 1790 C C . SER A 1 218 ? -39.201 -2.928 32.718 1.00 47.12 218 SER A C 1
ATOM 1792 O O . SER A 1 218 ? -38.821 -3.061 33.882 1.00 47.12 218 SER A O 1
ATOM 1794 N N . LYS A 1 219 ? -39.845 -1.854 32.257 1.00 45.94 219 LYS A N 1
ATOM 1795 C CA . LYS A 1 219 ? -40.706 -1.031 33.105 1.00 45.94 219 LYS A CA 1
ATOM 1796 C C . LYS A 1 219 ? -41.975 -1.812 33.398 1.00 45.94 219 LYS A C 1
ATOM 1798 O O . LYS A 1 219 ? -42.384 -2.569 32.487 1.00 45.94 219 LYS A O 1
#

Radius of gyration: 19.34 Å; chains: 1; bounding box: 64×38×56 Å